Protein AF-A0A961ZI84-F1 (afdb_monomer_lite)

Foldseek 3Di:
DDDDPPVVVVVVVVVVVPDDDPDDDPDDDPDPPCVVVVVVVVVPDDDDDPPPPPPDDFLVRPWDPVLVVLLVVLLVVVVVVPDDNVVSLVSSQVVCVVVVGDRHDPVSSVVVSVVCVVVVVVVVVVVVVVVVLVVVVVVDPDLVSLVVVLVVLVVVLVVVCVVCVVVVHHQDPVSVVVSVVVNVVSVVVNVVSVVVVVVVLVVVLVVVLVVLVVVCVVVVPDPVVSQVCSCVPVVDNPDD

Structure (mmCIF, N/CA/C/O backbone):
data_AF-A0A961ZI84-F1
#
_entry.id   AF-A0A961ZI84-F1
#
loop_
_atom_site.group_PDB
_atom_site.id
_atom_site.type_symbol
_atom_site.label_atom_id
_atom_site.label_alt_id
_atom_site.label_comp_id
_atom_site.label_asym_id
_atom_site.label_entity_id
_atom_site.label_seq_id
_atom_site.pdbx_PDB_ins_code
_atom_site.Cartn_x
_atom_site.Cartn_y
_atom_site.Cartn_z
_atom_site.occupancy
_atom_site.B_iso_or_equiv
_atom_site.auth_seq_id
_atom_site.auth_comp_id
_atom_site.auth_asym_id
_atom_site.auth_atom_id
_atom_site.pdbx_PDB_model_num
ATOM 1 N N . MET A 1 1 ? 47.193 63.541 -41.989 1.00 44.44 1 MET A N 1
ATOM 2 C CA . MET A 1 1 ? 47.201 63.342 -40.521 1.00 44.44 1 MET A CA 1
ATOM 3 C C . MET A 1 1 ? 46.968 61.871 -40.217 1.00 44.44 1 MET A C 1
ATOM 5 O O . MET A 1 1 ? 45.849 61.435 -39.993 1.00 44.44 1 MET A O 1
ATOM 9 N N . ALA A 1 2 ? 48.044 61.096 -40.306 1.00 46.62 2 ALA A N 1
ATOM 10 C CA . ALA A 1 2 ? 48.075 59.681 -39.976 1.00 46.62 2 ALA A CA 1
ATOM 11 C C . ALA A 1 2 ? 48.688 59.491 -38.575 1.00 46.62 2 ALA A C 1
ATOM 13 O O . ALA A 1 2 ? 49.391 60.365 -38.069 1.00 46.62 2 ALA A O 1
ATOM 14 N N . SER A 1 3 ? 48.489 58.302 -38.006 1.00 50.72 3 SER A N 1
ATOM 15 C CA . SER A 1 3 ? 49.482 57.679 -37.115 1.00 50.72 3 SER A CA 1
ATOM 16 C C . SER A 1 3 ? 49.540 58.107 -35.641 1.00 50.72 3 SER A C 1
ATOM 18 O O . SER A 1 3 ? 50.632 58.342 -35.131 1.00 50.72 3 SER A O 1
ATOM 20 N N . ARG A 1 4 ? 48.422 58.106 -34.890 1.00 50.78 4 ARG A N 1
ATOM 21 C CA . ARG A 1 4 ? 48.501 58.215 -33.407 1.00 50.78 4 ARG A CA 1
ATOM 22 C C . ARG A 1 4 ? 47.680 57.239 -32.547 1.00 50.78 4 ARG A C 1
ATOM 24 O O . ARG A 1 4 ? 47.810 57.295 -31.334 1.00 50.78 4 ARG A O 1
ATOM 31 N N . SER A 1 5 ? 46.944 56.274 -33.112 1.00 55.09 5 SER A N 1
ATOM 32 C CA . SER A 1 5 ? 46.122 55.339 -32.298 1.00 55.09 5 SER A CA 1
ATOM 33 C C . SER A 1 5 ? 46.613 53.874 -32.245 1.00 55.09 5 SER A C 1
ATOM 35 O O . SER A 1 5 ? 46.070 53.044 -31.523 1.00 55.09 5 SER A O 1
ATOM 37 N N . ARG A 1 6 ? 47.699 53.522 -32.955 1.00 51.78 6 ARG A N 1
ATOM 38 C CA . ARG A 1 6 ? 48.354 52.195 -32.823 1.00 51.78 6 ARG A CA 1
ATOM 39 C C . ARG A 1 6 ? 49.520 52.166 -31.823 1.00 51.78 6 ARG A C 1
ATOM 41 O O . ARG A 1 6 ? 49.938 51.082 -31.430 1.00 51.78 6 ARG A O 1
ATOM 48 N N . ALA A 1 7 ? 50.012 53.324 -31.377 1.00 54.75 7 ALA A N 1
ATOM 49 C CA . ALA A 1 7 ? 51.210 53.431 -30.534 1.00 54.75 7 ALA A CA 1
ATOM 50 C C . ALA A 1 7 ? 50.952 53.243 -29.024 1.00 54.75 7 ALA A C 1
ATOM 52 O O . ALA A 1 7 ? 51.882 52.955 -28.274 1.00 54.75 7 ALA A O 1
ATOM 53 N N . THR A 1 8 ? 49.705 53.348 -28.557 1.00 53.56 8 THR A N 1
ATOM 54 C CA . THR A 1 8 ? 49.363 53.177 -27.131 1.00 53.56 8 THR A CA 1
ATOM 55 C C . THR A 1 8 ? 49.005 51.732 -26.771 1.00 53.56 8 THR A C 1
ATOM 57 O O . THR A 1 8 ? 49.184 51.317 -25.629 1.00 53.56 8 THR A O 1
ATOM 60 N N . ARG A 1 9 ? 48.600 50.910 -27.752 1.00 50.41 9 ARG A N 1
ATOM 61 C CA . ARG A 1 9 ? 48.229 49.498 -27.537 1.00 50.41 9 ARG A CA 1
ATOM 62 C C . ARG A 1 9 ? 49.417 48.525 -27.601 1.00 50.41 9 ARG A C 1
ATOM 64 O O . ARG A 1 9 ? 49.323 47.422 -27.069 1.00 50.41 9 ARG A O 1
ATOM 71 N N . SER A 1 10 ? 50.542 48.919 -28.211 1.00 52.34 10 SER A N 1
ATOM 72 C CA . SER A 1 10 ? 51.768 48.102 -28.249 1.00 52.34 10 SER A CA 1
ATOM 73 C C . SER A 1 10 ? 52.620 48.234 -26.979 1.00 52.34 10 SER A C 1
ATOM 75 O O . SER A 1 10 ? 53.247 47.253 -26.580 1.00 52.34 10 SER A O 1
ATOM 77 N N . LYS A 1 11 ? 52.576 49.380 -26.279 1.00 50.00 11 LYS A N 1
ATOM 78 C CA . LYS A 1 11 ? 53.305 49.576 -25.011 1.00 50.00 11 LYS A CA 1
ATOM 79 C C . LYS A 1 11 ? 52.714 48.778 -23.840 1.00 50.00 11 LYS A C 1
ATOM 81 O O . LYS A 1 11 ? 53.466 48.124 -23.128 1.00 50.00 11 LYS A O 1
ATOM 86 N N . GLN A 1 12 ? 51.387 48.670 -23.719 1.00 49.59 12 GLN A N 1
ATOM 87 C CA . GLN A 1 12 ? 50.762 47.823 -22.681 1.00 49.59 12 GLN A CA 1
ATOM 88 C C . GLN A 1 12 ? 50.953 46.308 -22.902 1.00 49.59 12 GLN A C 1
ATOM 90 O O . GLN A 1 12 ? 50.824 45.524 -21.960 1.00 49.59 12 GLN A O 1
ATOM 95 N N . LYS A 1 13 ? 51.283 45.872 -24.129 1.00 46.94 13 LYS A N 1
ATOM 96 C CA . LYS A 1 13 ? 51.554 44.457 -24.447 1.00 46.94 13 LYS A CA 1
ATOM 97 C C . LYS A 1 13 ? 53.015 44.057 -24.182 1.00 46.94 13 LYS A C 1
ATOM 99 O O . LYS A 1 13 ? 53.281 42.874 -23.974 1.00 46.94 13 LYS A O 1
ATOM 104 N N . ALA A 1 14 ? 53.940 45.020 -24.150 1.00 47.31 14 ALA A N 1
ATOM 105 C CA . ALA A 1 14 ? 55.354 44.785 -23.852 1.00 47.31 14 ALA A CA 1
ATOM 106 C C . ALA A 1 14 ? 55.641 44.716 -22.339 1.00 47.31 14 ALA A C 1
ATOM 108 O O . ALA A 1 14 ? 56.483 43.936 -21.907 1.00 47.31 14 ALA A O 1
ATOM 109 N N . GLU A 1 15 ? 54.879 45.436 -21.514 1.00 43.06 15 GLU A N 1
ATOM 110 C CA . GLU A 1 15 ? 55.157 45.561 -20.072 1.00 43.06 15 GLU A CA 1
ATOM 111 C C . GLU A 1 15 ? 54.609 44.401 -19.215 1.00 43.06 15 GLU A C 1
ATOM 113 O O . GLU A 1 15 ? 54.989 44.214 -18.062 1.00 43.06 15 GLU A O 1
ATOM 118 N N . ARG A 1 16 ? 53.767 43.532 -19.793 1.00 46.25 16 ARG A N 1
ATOM 119 C CA . ARG A 1 16 ? 53.284 42.304 -19.131 1.00 46.25 16 ARG A CA 1
ATOM 120 C C . ARG A 1 16 ? 54.164 41.072 -19.363 1.00 46.25 16 ARG A C 1
ATOM 122 O O . ARG A 1 16 ? 53.877 40.017 -18.806 1.00 46.25 16 ARG A O 1
ATOM 129 N N . ARG A 1 17 ? 55.236 41.184 -20.157 1.00 46.38 17 ARG A N 1
ATOM 130 C CA . ARG A 1 17 ? 56.151 40.066 -20.465 1.00 46.38 17 ARG A CA 1
ATOM 131 C C . ARG A 1 17 ? 57.360 39.950 -19.523 1.00 46.38 17 ARG A C 1
ATOM 133 O O . ARG A 1 17 ? 58.168 39.051 -19.709 1.00 46.38 17 ARG A O 1
ATOM 140 N N . GLY A 1 18 ? 57.461 40.803 -18.499 1.00 43.47 18 GLY A N 1
ATOM 141 C CA . GLY A 1 18 ? 58.632 40.900 -17.614 1.00 43.47 18 GLY A CA 1
ATOM 142 C C . GLY A 1 18 ? 58.432 40.503 -16.146 1.00 43.47 18 GLY A C 1
ATOM 143 O O . GLY A 1 18 ? 59.255 40.885 -15.322 1.00 43.47 18 GLY A O 1
ATOM 144 N N . LYS A 1 19 ? 57.375 39.767 -15.769 1.00 45.41 19 LYS A N 1
ATOM 145 C CA . LYS A 1 19 ? 57.252 39.218 -14.403 1.00 45.41 19 LYS A CA 1
ATOM 146 C C . LYS A 1 19 ? 57.488 37.711 -14.409 1.00 45.41 19 LYS A C 1
ATOM 148 O O . LYS A 1 19 ? 56.600 36.923 -14.716 1.00 45.41 19 LYS A O 1
ATOM 153 N N . SER A 1 20 ? 58.731 37.359 -14.089 1.00 42.59 20 SER A N 1
ATOM 154 C CA . SER A 1 20 ? 59.213 36.013 -13.787 1.00 42.59 20 SER A CA 1
ATOM 155 C C . SER A 1 20 ? 58.292 35.326 -12.773 1.00 42.59 20 SER A C 1
ATOM 157 O O . SER A 1 20 ? 58.125 35.802 -11.650 1.00 42.59 20 SER A O 1
ATOM 159 N N . ALA A 1 21 ? 57.662 34.225 -13.182 1.00 46.66 21 ALA A N 1
ATOM 160 C CA . ALA A 1 21 ? 56.949 33.333 -12.278 1.00 46.66 21 ALA A CA 1
ATOM 161 C C . ALA A 1 21 ? 57.976 32.562 -11.426 1.00 46.66 21 ALA A C 1
ATOM 163 O O . ALA A 1 21 ? 58.973 32.087 -11.978 1.00 46.66 21 ALA A O 1
ATOM 164 N N . PRO A 1 22 ? 57.768 32.388 -10.108 1.00 43.22 22 PRO A N 1
ATOM 165 C CA . PRO A 1 22 ? 58.666 31.564 -9.310 1.00 43.22 22 PRO A CA 1
ATOM 166 C C . PRO A 1 22 ? 58.635 30.126 -9.843 1.00 43.22 22 PRO A C 1
ATOM 168 O O . PRO A 1 22 ? 57.564 29.532 -9.998 1.00 43.22 22 PRO A O 1
ATOM 171 N N . LYS A 1 23 ? 59.819 29.579 -10.152 1.00 46.50 23 LYS A N 1
ATOM 172 C CA . LYS A 1 23 ? 60.012 28.190 -10.593 1.00 46.50 23 LYS A CA 1
ATOM 173 C C . LYS A 1 23 ? 59.299 27.253 -9.612 1.00 46.50 23 LYS A C 1
ATOM 175 O O . LYS A 1 23 ? 59.723 27.113 -8.466 1.00 46.50 23 LYS A O 1
ATOM 180 N N . ARG A 1 24 ? 58.219 26.603 -10.057 1.00 43.69 24 ARG A N 1
ATOM 181 C CA . ARG A 1 24 ? 57.618 25.487 -9.321 1.00 43.69 24 ARG A CA 1
ATOM 182 C C . ARG A 1 24 ? 58.656 24.365 -9.279 1.00 43.69 24 ARG A C 1
ATOM 184 O O . ARG A 1 24 ? 59.102 23.910 -10.330 1.00 43.69 24 ARG A O 1
ATOM 191 N N . LYS A 1 25 ? 59.066 23.961 -8.073 1.00 44.78 25 LYS A N 1
ATOM 192 C CA . LYS A 1 25 ? 59.843 22.732 -7.857 1.00 44.78 25 LYS A CA 1
ATOM 193 C C . LYS A 1 25 ? 59.114 21.561 -8.542 1.00 44.78 25 LYS A C 1
ATOM 195 O O . LYS A 1 25 ? 57.879 21.571 -8.545 1.00 44.78 25 LYS A O 1
ATOM 200 N N . PRO A 1 26 ? 59.823 20.574 -9.115 1.00 39.84 26 PRO A N 1
ATOM 201 C CA . PRO A 1 26 ? 59.167 19.392 -9.655 1.00 39.84 26 PRO A CA 1
ATOM 202 C C . PRO A 1 26 ? 58.442 18.685 -8.507 1.00 39.84 26 PRO A C 1
ATOM 204 O O . PRO A 1 26 ? 59.061 18.278 -7.526 1.00 39.84 26 PRO A O 1
ATOM 207 N N . VAL A 1 27 ? 57.115 18.606 -8.600 1.00 43.75 27 VAL A N 1
ATOM 208 C CA . VAL A 1 27 ? 56.318 17.748 -7.725 1.00 43.75 27 VAL A CA 1
ATOM 209 C C . VAL A 1 27 ? 56.704 16.323 -8.098 1.00 43.75 27 VAL A C 1
ATOM 211 O O . VAL A 1 27 ? 56.598 15.947 -9.265 1.00 43.75 27 VAL A O 1
ATOM 214 N N . ALA A 1 28 ? 57.236 15.580 -7.129 1.00 40.94 28 ALA A N 1
ATOM 215 C CA . ALA A 1 28 ? 57.592 14.181 -7.291 1.00 40.94 28 ALA A CA 1
ATOM 216 C C . ALA A 1 28 ? 56.414 13.403 -7.899 1.00 40.94 28 ALA A C 1
ATOM 218 O O . ALA A 1 28 ? 55.256 13.646 -7.550 1.00 40.94 28 ALA A O 1
ATOM 219 N N . ALA A 1 29 ? 56.718 12.492 -8.824 1.00 43.75 29 ALA A N 1
ATOM 220 C CA . ALA A 1 29 ? 55.746 11.546 -9.354 1.00 43.75 29 ALA A CA 1
ATOM 221 C C . ALA A 1 29 ? 55.026 10.842 -8.187 1.00 43.75 29 ALA A C 1
ATOM 223 O O . ALA A 1 29 ? 55.698 10.480 -7.215 1.00 43.75 29 ALA A O 1
ATOM 224 N N . PRO A 1 30 ? 53.694 10.656 -8.233 1.00 41.34 30 PRO A N 1
ATOM 225 C CA . PRO A 1 30 ? 53.022 9.894 -7.194 1.00 41.34 30 PRO A CA 1
ATOM 226 C C . PRO A 1 30 ? 53.583 8.471 -7.209 1.00 41.34 30 PRO A C 1
ATOM 228 O O . PRO A 1 30 ? 53.617 7.814 -8.251 1.00 41.34 30 PRO A O 1
ATOM 231 N N . ALA A 1 31 ? 54.084 8.041 -6.052 1.00 38.09 31 ALA A N 1
ATOM 232 C CA . ALA A 1 31 ? 54.626 6.712 -5.844 1.00 38.09 31 ALA A CA 1
ATOM 233 C C . ALA A 1 31 ? 53.591 5.649 -6.241 1.00 38.09 31 ALA A C 1
ATOM 235 O O . ALA A 1 31 ? 52.402 5.765 -5.937 1.00 38.09 31 ALA A O 1
ATOM 236 N N . ALA A 1 32 ? 54.060 4.607 -6.926 1.00 46.34 32 ALA A N 1
ATOM 237 C CA . ALA A 1 32 ? 53.289 3.424 -7.271 1.00 46.34 32 ALA A CA 1
ATOM 238 C C . ALA A 1 32 ? 52.915 2.647 -5.994 1.00 46.34 32 ALA A C 1
ATOM 240 O O . ALA A 1 32 ? 53.618 1.730 -5.584 1.00 46.34 32 ALA A O 1
ATOM 241 N N . GLY A 1 33 ? 51.828 3.058 -5.341 1.00 45.25 33 GLY A N 1
ATOM 242 C CA . GLY A 1 33 ? 51.260 2.389 -4.164 1.00 45.25 33 GLY A CA 1
ATOM 243 C C . GLY A 1 33 ? 49.757 2.617 -3.960 1.00 45.25 33 GLY A C 1
ATOM 244 O O . GLY A 1 33 ? 49.165 2.014 -3.076 1.00 45.25 33 GLY A O 1
ATOM 245 N N . ASP A 1 34 ? 49.114 3.435 -4.798 1.00 46.91 34 ASP A N 1
ATOM 246 C CA . ASP A 1 34 ? 47.791 4.018 -4.513 1.00 46.91 34 ASP A CA 1
ATOM 247 C C . ASP A 1 34 ? 46.622 3.314 -5.243 1.00 46.91 34 ASP A C 1
ATOM 249 O O . ASP A 1 34 ? 45.455 3.681 -5.106 1.00 46.91 34 ASP A O 1
ATOM 253 N N . ASP A 1 35 ? 46.907 2.282 -6.046 1.00 46.12 35 ASP A N 1
ATOM 254 C CA . ASP A 1 35 ? 45.885 1.560 -6.821 1.00 46.12 35 ASP A CA 1
ATOM 255 C C . ASP A 1 35 ? 45.126 0.514 -5.991 1.00 46.12 35 ASP A C 1
ATOM 257 O O . ASP A 1 35 ? 43.973 0.193 -6.298 1.00 46.12 35 ASP A O 1
ATOM 261 N N . ALA A 1 36 ? 45.745 -0.001 -4.924 1.00 42.34 36 ALA A N 1
ATOM 262 C CA . ALA A 1 36 ? 45.106 -0.928 -3.994 1.00 42.34 36 ALA A CA 1
ATOM 263 C C . ALA A 1 36 ? 44.124 -0.192 -3.066 1.00 42.34 36 ALA A C 1
ATOM 265 O O . ALA A 1 36 ? 42.984 -0.633 -2.932 1.00 42.34 36 ALA A O 1
ATOM 266 N N . GLU A 1 37 ? 44.505 0.976 -2.536 1.00 41.03 37 GLU A N 1
ATOM 267 C CA . GLU A 1 37 ? 43.627 1.819 -1.708 1.00 41.03 37 GLU A CA 1
ATOM 268 C C . GLU A 1 37 ? 42.483 2.445 -2.521 1.00 41.03 37 GLU A C 1
ATOM 270 O O . GLU A 1 37 ? 41.328 2.476 -2.088 1.00 41.03 37 GLU A O 1
ATOM 275 N N . ARG A 1 38 ? 42.733 2.835 -3.779 1.00 42.19 38 ARG A N 1
ATOM 276 C CA . ARG A 1 38 ? 41.655 3.267 -4.687 1.00 42.19 38 ARG A CA 1
ATOM 277 C C . ARG A 1 38 ? 40.703 2.134 -5.066 1.00 42.19 38 ARG A C 1
ATOM 279 O O . ARG A 1 38 ? 39.527 2.404 -5.323 1.00 42.19 38 ARG A O 1
ATOM 286 N N . LYS A 1 39 ? 41.166 0.879 -5.113 1.00 45.84 39 LYS A N 1
ATOM 287 C CA . LYS A 1 39 ? 40.306 -0.294 -5.352 1.00 45.84 39 LYS A CA 1
ATOM 288 C C . LYS A 1 39 ? 39.479 -0.668 -4.124 1.00 45.84 39 LYS A C 1
ATOM 290 O O . LYS A 1 39 ? 38.307 -0.997 -4.301 1.00 45.84 39 LYS A O 1
ATOM 295 N N . THR A 1 40 ? 40.028 -0.568 -2.915 1.00 42.44 40 THR A N 1
ATOM 296 C CA . THR A 1 40 ? 39.295 -0.873 -1.673 1.00 42.44 40 THR A CA 1
ATOM 297 C C . THR A 1 40 ? 38.226 0.178 -1.370 1.00 42.44 40 THR A C 1
ATOM 299 O O . THR A 1 40 ? 37.091 -0.187 -1.066 1.00 42.44 40 THR A O 1
ATOM 302 N N . ILE A 1 41 ? 38.499 1.468 -1.608 1.00 41.84 41 ILE A N 1
ATOM 303 C CA . ILE A 1 41 ? 37.484 2.534 -1.474 1.00 41.84 41 ILE A CA 1
ATOM 304 C C . ILE A 1 41 ? 36.364 2.380 -2.524 1.00 41.84 41 ILE A C 1
ATOM 306 O O . ILE A 1 41 ? 35.201 2.685 -2.263 1.00 41.84 41 ILE A O 1
ATOM 310 N N . LYS A 1 42 ? 36.677 1.852 -3.714 1.00 40.97 42 LYS A N 1
ATOM 311 C CA . LYS A 1 42 ? 35.689 1.605 -4.780 1.00 40.97 42 LYS A CA 1
ATOM 312 C C . LYS A 1 42 ? 34.827 0.357 -4.533 1.00 40.97 42 LYS A C 1
ATOM 314 O O . LYS A 1 42 ? 33.754 0.265 -5.126 1.00 40.97 42 LYS A O 1
ATOM 319 N N . ALA A 1 43 ? 35.278 -0.565 -3.679 1.00 38.06 43 ALA A N 1
ATOM 320 C CA . ALA A 1 43 ? 34.561 -1.784 -3.294 1.00 38.06 43 ALA A CA 1
ATOM 321 C C . ALA A 1 43 ? 33.659 -1.600 -2.055 1.00 38.06 43 ALA A C 1
ATOM 323 O O . ALA A 1 43 ? 32.693 -2.339 -1.904 1.00 38.06 43 ALA A O 1
ATOM 324 N N . ALA A 1 44 ? 33.917 -0.588 -1.215 1.00 38.19 44 ALA A N 1
ATOM 325 C CA . ALA A 1 44 ? 33.124 -0.286 -0.015 1.00 38.19 44 ALA A CA 1
ATOM 326 C C . ALA A 1 44 ? 31.880 0.598 -0.271 1.00 38.19 44 ALA A C 1
ATOM 328 O O . ALA A 1 44 ? 31.092 0.849 0.637 1.00 38.19 44 ALA A O 1
ATOM 329 N N . ALA A 1 45 ? 31.674 1.074 -1.503 1.00 38.59 45 ALA A N 1
ATOM 330 C CA . ALA A 1 45 ? 30.507 1.871 -1.875 1.00 38.59 45 ALA A CA 1
ATOM 331 C C . ALA A 1 45 ? 29.358 0.966 -2.348 1.00 38.59 45 ALA A C 1
ATOM 333 O O . ALA A 1 45 ? 29.116 0.812 -3.551 1.00 38.59 45 ALA A O 1
ATOM 334 N N . GLY A 1 46 ? 28.663 0.371 -1.376 1.00 40.34 46 GLY A N 1
ATOM 335 C CA . GLY A 1 46 ? 27.330 -0.194 -1.566 1.00 40.34 46 GLY A CA 1
ATOM 336 C C . GLY A 1 46 ? 26.413 0.819 -2.258 1.00 40.34 46 GLY A C 1
ATOM 337 O O . GLY A 1 46 ? 26.421 2.002 -1.933 1.00 40.34 46 GLY A O 1
ATOM 338 N N . GLU A 1 47 ? 25.714 0.335 -3.283 1.00 35.22 47 GLU A N 1
ATOM 339 C CA . GLU A 1 47 ? 24.717 1.019 -4.112 1.00 35.22 47 GLU A CA 1
ATOM 340 C C . GLU A 1 47 ? 25.001 2.483 -4.485 1.00 35.22 47 GLU A C 1
ATOM 342 O O . GLU A 1 47 ? 24.681 3.436 -3.778 1.00 35.22 47 GLU A O 1
ATOM 347 N N . ARG A 1 48 ? 25.469 2.691 -5.726 1.00 35.41 48 ARG A N 1
ATOM 348 C CA . ARG A 1 48 ? 25.350 4.005 -6.370 1.00 35.41 48 ARG A CA 1
ATOM 349 C C . ARG A 1 48 ? 23.874 4.422 -6.322 1.00 35.41 48 ARG A C 1
ATOM 351 O O . ARG A 1 48 ? 23.065 3.739 -6.960 1.00 35.41 48 ARG A O 1
ATOM 358 N N . PRO A 1 49 ? 23.509 5.535 -5.658 1.00 40.28 49 PRO A N 1
ATOM 359 C CA . PRO A 1 49 ? 22.124 5.972 -5.612 1.00 40.28 49 PRO A CA 1
ATOM 360 C C . PRO A 1 49 ? 21.638 6.140 -7.048 1.00 40.28 49 PRO A C 1
ATOM 362 O O . PRO A 1 49 ? 22.300 6.797 -7.865 1.00 40.28 49 PRO A O 1
ATOM 365 N N . ARG A 1 50 ? 20.510 5.496 -7.386 1.00 48.97 50 ARG A N 1
ATOM 366 C CA . ARG A 1 50 ? 19.871 5.658 -8.698 1.00 48.97 50 ARG A CA 1
ATOM 367 C C . ARG A 1 50 ? 19.760 7.157 -8.936 1.00 48.97 50 ARG A C 1
ATOM 369 O O . ARG A 1 50 ? 19.071 7.836 -8.181 1.00 48.97 50 ARG A O 1
ATOM 376 N N . ARG A 1 51 ? 20.488 7.684 -9.930 1.00 47.66 51 ARG A N 1
ATOM 377 C CA . ARG A 1 51 ? 20.509 9.121 -10.234 1.00 47.66 51 ARG A CA 1
ATOM 378 C C . ARG A 1 51 ? 19.063 9.590 -10.368 1.00 47.66 51 ARG A C 1
ATOM 380 O O . ARG A 1 51 ? 18.419 9.288 -11.374 1.00 47.66 51 ARG A O 1
ATOM 387 N N . LYS A 1 52 ? 18.554 10.295 -9.354 1.00 51.94 52 LYS A N 1
ATOM 388 C CA . LYS A 1 52 ? 17.229 10.909 -9.387 1.00 51.94 52 LYS A CA 1
ATOM 389 C C . LYS A 1 52 ? 17.284 11.919 -10.527 1.00 51.94 52 LYS A C 1
ATOM 391 O O . LYS A 1 52 ? 18.033 12.892 -10.472 1.00 51.94 52 LYS A O 1
ATOM 396 N N . GLY A 1 53 ? 16.618 11.595 -11.635 1.00 59.12 53 GLY A N 1
ATOM 397 C CA . GLY A 1 53 ? 16.575 12.468 -12.803 1.00 59.12 53 GLY A CA 1
ATOM 398 C C . GLY A 1 53 ? 16.020 13.836 -12.410 1.00 59.12 53 GLY A C 1
ATOM 399 O O . GLY A 1 53 ? 15.323 13.956 -11.408 1.00 59.12 53 GLY A O 1
ATOM 400 N N . ARG A 1 54 ? 16.314 14.867 -13.209 1.00 61.44 54 ARG A N 1
ATOM 401 C CA . ARG A 1 54 ? 15.936 16.280 -12.990 1.00 61.44 54 ARG A CA 1
ATOM 402 C C . ARG A 1 54 ? 14.413 16.563 -12.991 1.00 61.44 54 ARG A C 1
ATOM 404 O O . ARG A 1 54 ? 14.013 17.647 -13.387 1.00 61.44 54 ARG A O 1
ATOM 411 N N . GLY A 1 55 ? 13.559 15.592 -12.662 1.00 59.84 55 GLY A N 1
ATOM 412 C CA . GLY A 1 55 ? 12.098 15.734 -12.651 1.00 59.84 55 GLY A CA 1
ATOM 413 C C . GLY A 1 55 ? 11.471 16.027 -14.018 1.00 59.84 55 GLY A C 1
ATOM 414 O O . GLY A 1 55 ? 10.300 16.371 -14.084 1.00 59.84 55 GLY A O 1
ATOM 415 N N . ARG A 1 56 ? 12.230 15.921 -15.119 1.00 71.00 56 ARG A N 1
ATOM 416 C CA . ARG A 1 56 ? 11.702 16.165 -16.466 1.00 71.00 56 ARG A CA 1
ATOM 417 C C . ARG A 1 56 ? 10.846 14.976 -16.892 1.00 71.00 56 ARG A C 1
ATOM 419 O O . ARG A 1 56 ? 11.343 13.848 -16.870 1.00 71.00 56 ARG A O 1
ATOM 426 N N . LEU A 1 57 ? 9.614 15.264 -17.315 1.00 74.69 57 LEU A N 1
ATOM 427 C CA . LEU A 1 57 ? 8.726 14.312 -17.982 1.00 74.69 57 LEU A CA 1
ATOM 428 C C . LEU A 1 57 ? 9.473 13.635 -19.137 1.00 74.69 57 LEU A C 1
ATOM 430 O O . LEU A 1 57 ? 10.244 14.279 -19.863 1.00 74.69 57 LEU A O 1
ATOM 434 N N . SER A 1 58 ? 9.325 12.317 -19.260 1.00 80.50 58 SER A N 1
ATOM 435 C CA . SER A 1 58 ? 9.960 11.574 -20.344 1.00 80.50 58 SER A CA 1
ATOM 436 C C . SER A 1 58 ? 9.231 11.831 -21.661 1.00 80.50 58 SER A C 1
ATOM 438 O O . SER A 1 58 ? 8.093 12.278 -21.673 1.00 80.50 58 SER A O 1
ATOM 440 N N . SER A 1 59 ? 9.865 11.510 -22.790 1.00 82.69 59 SER A N 1
ATOM 441 C CA . SER A 1 59 ? 9.216 11.618 -24.104 1.00 82.69 59 SER A CA 1
ATOM 442 C C . SER A 1 59 ? 7.938 10.783 -24.218 1.00 82.69 59 SER A C 1
ATOM 444 O O . SER A 1 59 ? 7.134 11.069 -25.087 1.00 82.69 59 SER A O 1
ATOM 446 N N . ILE A 1 60 ? 7.776 9.763 -23.367 1.00 84.75 60 ILE A N 1
ATOM 447 C CA . ILE A 1 60 ? 6.571 8.928 -23.290 1.00 84.75 60 ILE A CA 1
ATOM 448 C C . ILE A 1 60 ? 5.472 9.644 -22.497 1.00 84.75 60 ILE A C 1
ATOM 450 O O . ILE A 1 60 ? 4.311 9.527 -22.847 1.00 84.75 60 ILE A O 1
ATOM 454 N N . ASP A 1 61 ? 5.830 10.426 -21.474 1.00 82.88 61 ASP A N 1
ATOM 455 C CA . ASP A 1 61 ? 4.861 11.116 -20.609 1.00 82.88 61 ASP A C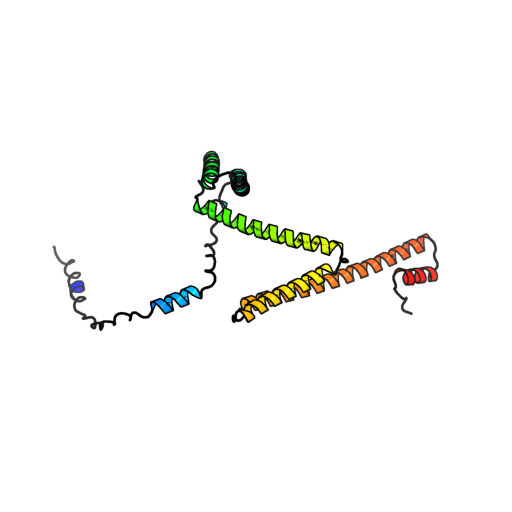A 1
ATOM 456 C C . ASP A 1 61 ? 4.334 12.432 -21.231 1.00 82.88 61 ASP A C 1
ATOM 458 O O . ASP A 1 61 ? 3.524 13.115 -20.619 1.00 82.88 61 ASP A O 1
ATOM 462 N N . ILE A 1 62 ? 4.834 12.824 -22.412 1.00 87.19 62 ILE A N 1
ATOM 463 C CA . ILE A 1 62 ? 4.446 14.050 -23.147 1.00 87.19 62 ILE A CA 1
ATOM 464 C C . ILE A 1 62 ? 3.689 13.691 -24.445 1.00 87.19 62 ILE A C 1
ATOM 466 O O . ILE A 1 62 ? 3.425 14.550 -25.282 1.00 87.19 62 ILE A O 1
ATOM 470 N N . LEU A 1 63 ? 3.385 12.409 -24.663 1.00 86.88 63 LEU A N 1
ATOM 471 C CA . LEU A 1 63 ? 2.615 11.982 -25.829 1.00 86.88 63 LEU A CA 1
ATOM 472 C C . LEU A 1 63 ? 1.162 12.490 -25.744 1.00 86.88 63 LEU A C 1
ATOM 474 O O . LEU A 1 63 ? 0.656 12.680 -24.637 1.00 86.88 63 LEU A O 1
ATOM 478 N N . PRO A 1 64 ? 0.499 12.735 -26.892 1.00 86.81 64 PRO A N 1
ATOM 479 C CA . PRO A 1 64 ? -0.921 13.076 -26.908 1.00 86.81 64 PRO A CA 1
ATOM 480 C C . PRO A 1 64 ? -1.760 11.916 -26.357 1.00 86.81 64 PRO A C 1
ATOM 482 O O . PRO A 1 64 ? -1.356 10.759 -26.456 1.00 86.81 64 PRO A O 1
ATOM 485 N N . GLU A 1 65 ? -2.940 12.219 -25.815 1.00 86.12 65 GLU A N 1
ATOM 486 C CA . GLU A 1 65 ? -3.846 11.213 -25.237 1.00 86.12 65 GLU A CA 1
ATOM 487 C C . GLU A 1 65 ? -4.239 10.132 -26.262 1.00 86.12 65 GLU A C 1
ATOM 489 O O . GLU A 1 65 ? -4.281 8.949 -25.932 1.00 86.12 65 GLU A O 1
ATOM 494 N N . ASP A 1 66 ? -4.360 10.503 -27.541 1.00 88.00 66 ASP A N 1
ATOM 495 C CA . ASP A 1 66 ? -4.631 9.580 -28.654 1.00 88.00 66 ASP A CA 1
ATOM 496 C C . ASP A 1 66 ? -3.550 8.496 -28.842 1.00 88.00 66 ASP A C 1
ATOM 498 O O . ASP A 1 66 ? -3.807 7.439 -29.421 1.00 88.00 66 ASP A O 1
ATOM 502 N N . ALA A 1 67 ? -2.329 8.733 -28.349 1.00 89.06 67 ALA A N 1
ATOM 503 C CA . ALA A 1 67 ? -1.227 7.775 -28.403 1.00 89.06 67 ALA A CA 1
ATOM 504 C C . ALA A 1 67 ? -1.199 6.807 -27.206 1.00 89.06 67 ALA A C 1
ATOM 506 O O . ALA A 1 67 ? -0.481 5.802 -27.250 1.00 89.06 67 ALA A O 1
ATOM 507 N N . GLU A 1 68 ? -1.976 7.065 -26.153 1.00 88.12 68 GLU A N 1
ATOM 508 C CA . GLU A 1 68 ? -2.019 6.240 -24.942 1.00 88.12 68 GLU A CA 1
ATOM 509 C C . GLU A 1 68 ? -2.365 4.763 -25.244 1.00 88.12 68 GLU A C 1
ATOM 511 O O . GLU A 1 68 ? -1.641 3.877 -24.775 1.00 88.12 68 GLU A O 1
ATOM 516 N N . PRO A 1 69 ? -3.352 4.433 -26.108 1.00 92.81 69 PRO A N 1
ATOM 517 C CA . PRO A 1 69 ? -3.646 3.039 -26.450 1.00 92.81 69 PRO A CA 1
ATOM 518 C C . PRO A 1 69 ? -2.476 2.318 -27.138 1.00 92.81 69 PRO A C 1
ATOM 520 O O . PRO A 1 69 ? -2.245 1.131 -26.892 1.00 92.81 69 PRO A O 1
ATOM 523 N N . ALA A 1 70 ? -1.715 3.020 -27.986 1.00 91.62 70 ALA A N 1
ATOM 524 C CA . ALA A 1 70 ? -0.531 2.474 -28.654 1.00 91.62 70 ALA A CA 1
ATOM 525 C C . ALA A 1 70 ? 0.574 2.148 -27.641 1.00 91.62 70 ALA A C 1
ATOM 527 O O . ALA A 1 70 ? 1.174 1.067 -27.657 1.00 91.62 70 ALA A O 1
ATOM 528 N N . VAL A 1 71 ? 0.798 3.066 -26.699 1.00 90.88 71 VAL A N 1
ATOM 529 C CA . VAL A 1 71 ? 1.757 2.901 -25.604 1.00 90.88 71 VAL A CA 1
ATOM 530 C C . VAL A 1 71 ? 1.370 1.715 -24.712 1.00 90.88 71 VAL A C 1
ATOM 532 O O . VAL A 1 71 ? 2.225 0.880 -24.396 1.00 90.88 71 VAL A O 1
ATOM 535 N N . GLN A 1 72 ? 0.090 1.582 -24.359 1.00 91.69 72 GLN A N 1
ATOM 536 C CA . GLN A 1 72 ? -0.417 0.465 -23.557 1.00 91.69 72 GLN A CA 1
ATOM 537 C C . GLN A 1 72 ? -0.239 -0.884 -24.261 1.00 91.69 72 GLN A C 1
ATOM 539 O O . GLN A 1 72 ? 0.287 -1.819 -23.649 1.00 91.69 72 GLN A O 1
ATOM 544 N N . ARG A 1 73 ? -0.579 -0.985 -25.556 1.00 93.19 73 ARG A N 1
ATOM 545 C CA . ARG A 1 73 ? -0.332 -2.199 -26.358 1.00 93.19 73 ARG A CA 1
ATOM 546 C C . ARG A 1 73 ? 1.147 -2.578 -26.378 1.00 93.19 73 ARG A C 1
ATOM 548 O O . ARG A 1 73 ? 1.485 -3.747 -26.187 1.00 93.19 73 ARG A O 1
ATOM 555 N N . ALA A 1 74 ? 2.036 -1.602 -26.556 1.00 92.94 74 ALA A N 1
ATOM 556 C CA . ALA A 1 74 ? 3.475 -1.847 -26.571 1.00 92.94 74 ALA A CA 1
ATOM 557 C C . ALA A 1 74 ? 3.989 -2.395 -25.227 1.00 92.94 74 ALA A C 1
ATOM 559 O O . ALA A 1 74 ? 4.788 -3.334 -25.204 1.00 92.94 74 ALA A O 1
ATOM 560 N N . PHE A 1 75 ? 3.524 -1.853 -24.097 1.00 92.00 75 PHE A N 1
ATOM 561 C CA . PHE A 1 75 ? 3.910 -2.362 -22.776 1.00 92.00 75 PHE A CA 1
ATOM 562 C C . PHE A 1 75 ? 3.266 -3.713 -22.439 1.00 92.00 75 PHE A C 1
ATOM 564 O O . PHE A 1 75 ? 3.926 -4.544 -21.811 1.00 92.00 75 PHE A O 1
ATOM 571 N N . ALA A 1 76 ? 2.044 -3.981 -22.903 1.00 90.50 76 ALA A N 1
ATOM 572 C CA . ALA A 1 76 ? 1.427 -5.303 -22.797 1.00 90.50 76 ALA A CA 1
ATOM 573 C C . ALA A 1 76 ? 2.235 -6.360 -23.571 1.00 90.50 76 ALA A C 1
ATOM 575 O O . ALA A 1 76 ? 2.587 -7.400 -23.016 1.00 90.50 76 ALA A O 1
ATOM 576 N N . ALA A 1 77 ? 2.664 -6.050 -24.798 1.00 91.19 77 ALA A N 1
ATOM 577 C CA . ALA A 1 77 ? 3.489 -6.950 -25.607 1.00 91.19 77 ALA A CA 1
ATOM 578 C C . ALA A 1 77 ? 4.846 -7.292 -24.953 1.00 91.19 77 ALA A C 1
ATOM 580 O O . ALA A 1 77 ? 5.384 -8.382 -25.163 1.00 91.19 77 ALA A O 1
ATOM 581 N N . LEU A 1 78 ? 5.403 -6.393 -24.127 1.00 90.44 78 LEU A N 1
ATOM 582 C CA . LEU A 1 78 ? 6.608 -6.688 -23.339 1.00 90.44 78 LEU A CA 1
ATOM 583 C C . LEU A 1 78 ? 6.355 -7.728 -22.242 1.00 90.44 78 LEU A C 1
ATOM 585 O O . LEU A 1 78 ? 7.263 -8.499 -21.920 1.00 90.44 78 LEU A O 1
ATOM 589 N N . LYS A 1 79 ? 5.144 -7.763 -21.677 1.00 86.06 79 LYS A N 1
ATOM 590 C CA . LYS A 1 79 ? 4.743 -8.765 -20.683 1.00 86.06 79 LYS A CA 1
ATOM 591 C C . LYS A 1 79 ? 4.586 -10.145 -21.320 1.00 86.06 79 LYS A C 1
ATOM 593 O O . LYS A 1 79 ? 5.025 -11.125 -20.725 1.00 86.06 79 LYS A O 1
ATOM 598 N N . ASP A 1 80 ? 4.051 -10.203 -22.537 1.00 88.06 80 ASP A N 1
ATOM 599 C CA . ASP A 1 80 ? 3.819 -11.457 -23.265 1.00 88.06 80 ASP A CA 1
ATOM 600 C C . ASP A 1 80 ? 5.113 -12.162 -23.695 1.00 88.06 80 ASP A C 1
ATOM 602 O O . ASP A 1 80 ? 5.101 -13.361 -23.960 1.00 88.06 80 ASP A O 1
ATOM 606 N N . ARG A 1 81 ? 6.235 -11.429 -23.782 1.00 85.25 81 ARG A N 1
ATOM 607 C CA . ARG A 1 81 ? 7.570 -11.943 -24.162 1.00 85.25 81 ARG A CA 1
ATOM 608 C C . ARG A 1 81 ? 7.624 -12.661 -25.523 1.00 85.25 81 ARG A C 1
ATOM 610 O O . ARG A 1 81 ? 8.586 -13.370 -25.802 1.00 85.25 81 ARG A O 1
ATOM 617 N N . LYS A 1 82 ? 6.634 -12.446 -26.394 1.00 90.69 82 LYS A N 1
ATOM 618 C CA . LYS A 1 82 ? 6.547 -13.067 -27.732 1.00 90.69 82 LYS A CA 1
ATOM 619 C C . LYS A 1 82 ? 7.405 -12.372 -28.788 1.00 90.69 82 LYS A C 1
ATOM 621 O O . LYS A 1 82 ? 7.779 -12.991 -29.779 1.00 90.69 82 LYS A O 1
ATOM 626 N N . HIS A 1 83 ? 7.720 -11.092 -28.585 1.00 90.62 83 HIS A N 1
ATOM 627 C CA . HIS A 1 83 ? 8.444 -10.278 -29.558 1.00 90.62 83 HIS A CA 1
ATOM 628 C C . HIS A 1 83 ? 9.661 -9.584 -28.939 1.00 90.62 83 HIS A C 1
ATOM 630 O O . HIS A 1 83 ? 9.609 -9.154 -27.782 1.00 90.62 83 HIS A O 1
ATOM 636 N N . PRO A 1 84 ? 10.751 -9.399 -29.706 1.00 92.31 84 PRO A N 1
ATOM 637 C CA . PRO A 1 84 ? 11.879 -8.593 -29.268 1.00 92.31 84 PRO A CA 1
ATOM 638 C C . PRO A 1 84 ? 11.462 -7.149 -28.974 1.00 92.31 84 PRO A C 1
ATOM 640 O O . PRO A 1 84 ? 10.726 -6.526 -29.740 1.00 92.31 84 PRO A O 1
ATOM 643 N N . GLN A 1 85 ? 12.040 -6.559 -27.925 1.00 90.88 85 GLN A N 1
ATOM 644 C CA . GLN A 1 85 ? 11.790 -5.166 -27.530 1.00 90.88 85 GLN A CA 1
ATOM 645 C C . GLN A 1 85 ? 11.997 -4.166 -28.685 1.00 90.88 85 GLN A C 1
ATOM 647 O O . GLN A 1 85 ? 11.291 -3.165 -28.779 1.00 90.88 85 GLN A O 1
ATOM 652 N N . ALA A 1 86 ? 12.954 -4.435 -29.580 1.00 92.69 86 ALA A N 1
ATOM 653 C CA . ALA A 1 86 ? 13.220 -3.597 -30.749 1.00 92.69 86 ALA A CA 1
ATOM 654 C C . ALA A 1 86 ? 12.081 -3.631 -31.782 1.00 92.69 86 ALA A C 1
ATOM 656 O O . ALA A 1 86 ? 11.797 -2.607 -32.399 1.00 92.69 86 ALA A O 1
ATOM 657 N N . GLN A 1 87 ? 11.426 -4.784 -31.956 1.00 94.50 87 GLN A N 1
ATOM 658 C CA . GLN A 1 87 ? 10.266 -4.921 -32.834 1.00 94.50 87 GLN A CA 1
ATOM 659 C C . GLN A 1 87 ? 9.059 -4.196 -32.236 1.00 94.50 87 GLN A C 1
ATOM 661 O O . GLN A 1 87 ? 8.418 -3.420 -32.934 1.00 94.50 87 GLN A O 1
ATOM 666 N N . ILE A 1 88 ? 8.816 -4.373 -30.935 1.00 94.81 88 ILE A N 1
ATOM 667 C CA . ILE A 1 88 ? 7.733 -3.692 -30.210 1.00 94.81 88 ILE A CA 1
ATOM 668 C C . ILE A 1 88 ? 7.886 -2.168 -30.314 1.00 94.81 88 ILE A C 1
ATOM 670 O O . ILE A 1 88 ? 6.935 -1.470 -30.651 1.00 94.81 88 ILE A O 1
ATOM 674 N N . LEU A 1 89 ? 9.099 -1.647 -30.102 1.00 95.31 89 LEU A N 1
ATOM 675 C CA . LEU A 1 89 ? 9.371 -0.215 -30.240 1.00 95.31 89 LEU A CA 1
ATOM 676 C C . LEU A 1 89 ? 9.177 0.288 -31.678 1.00 95.31 89 LEU A C 1
ATOM 678 O O . LEU A 1 89 ? 8.738 1.417 -31.876 1.00 95.31 89 LEU A O 1
ATOM 682 N N . ARG A 1 90 ? 9.517 -0.530 -32.681 1.00 95.31 90 ARG A N 1
ATOM 683 C CA . ARG A 1 90 ? 9.303 -0.173 -34.088 1.00 95.31 90 ARG A CA 1
ATOM 684 C C . ARG A 1 90 ? 7.813 -0.028 -34.387 1.00 95.31 90 ARG A C 1
ATOM 686 O O . ARG A 1 90 ? 7.433 0.975 -34.971 1.00 95.31 90 ARG A O 1
ATOM 693 N N . VAL A 1 91 ? 6.997 -0.991 -33.952 1.00 94.94 91 VAL A N 1
ATOM 694 C CA . VAL A 1 91 ? 5.533 -0.945 -34.104 1.00 94.94 91 VAL A CA 1
ATOM 695 C C . VAL A 1 91 ? 4.952 0.278 -33.406 1.00 94.94 91 VAL A C 1
ATOM 697 O O . VAL A 1 91 ? 4.245 1.049 -34.045 1.00 94.94 91 VAL A O 1
ATOM 700 N N . LEU A 1 92 ? 5.349 0.527 -32.155 1.00 94.62 92 LEU A N 1
ATOM 701 C CA . LEU A 1 92 ? 4.934 1.723 -31.424 1.00 94.62 92 LEU A CA 1
ATOM 702 C C . LEU A 1 92 ? 5.255 3.009 -32.199 1.00 94.62 92 LEU A C 1
ATOM 704 O O . LEU A 1 92 ? 4.393 3.862 -32.349 1.00 94.62 92 LEU A O 1
ATOM 708 N N . ASN A 1 93 ? 6.477 3.156 -32.715 1.00 95.81 93 ASN A N 1
ATOM 709 C CA . ASN A 1 93 ? 6.856 4.368 -33.442 1.00 95.81 93 ASN A CA 1
ATOM 710 C C . ASN A 1 93 ? 6.111 4.535 -34.778 1.00 95.81 93 ASN A C 1
ATOM 712 O O . ASN A 1 93 ? 5.856 5.674 -35.149 1.00 95.81 93 ASN A O 1
ATOM 716 N N . MET A 1 94 ? 5.731 3.446 -35.460 1.00 94.88 94 MET A N 1
ATOM 717 C CA . MET A 1 94 ? 4.880 3.520 -36.659 1.00 94.88 94 MET A CA 1
ATOM 718 C C . MET A 1 94 ? 3.466 4.009 -36.315 1.00 94.88 94 MET A C 1
ATOM 720 O O . MET A 1 94 ? 2.913 4.847 -37.020 1.00 94.88 94 MET A O 1
ATOM 724 N N . GLU A 1 95 ? 2.893 3.531 -35.207 1.00 92.56 95 GLU A N 1
ATOM 725 C CA . GLU A 1 95 ? 1.586 4.002 -34.727 1.00 92.56 95 GLU A CA 1
ATOM 726 C C . GLU A 1 95 ? 1.640 5.477 -34.296 1.00 92.56 95 GLU A C 1
ATOM 728 O O . GLU A 1 95 ? 0.737 6.248 -34.608 1.00 92.56 95 GLU A O 1
ATOM 733 N N . LEU A 1 96 ? 2.723 5.897 -33.634 1.00 93.62 96 LEU A N 1
ATOM 734 C CA . LEU A 1 96 ? 2.934 7.298 -33.257 1.00 93.62 96 LEU A CA 1
ATOM 735 C C . LEU A 1 96 ? 3.081 8.215 -34.474 1.00 93.62 96 LEU A C 1
ATOM 737 O O . LEU A 1 96 ? 2.557 9.325 -34.463 1.00 93.62 96 LEU A O 1
ATOM 741 N N . GLU A 1 97 ? 3.767 7.7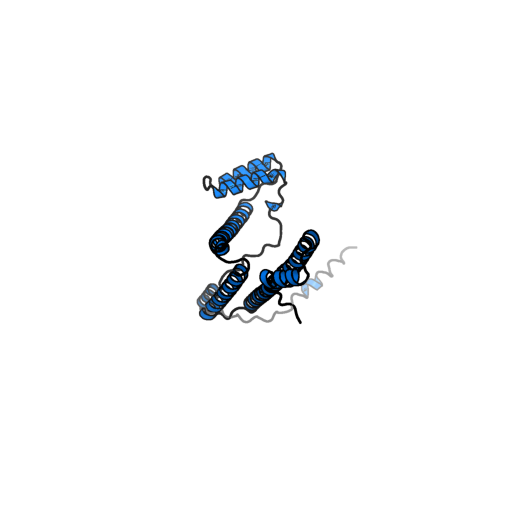57 -35.519 1.00 93.06 97 GLU A N 1
ATOM 742 C CA . GLU A 1 97 ? 3.928 8.508 -36.765 1.00 93.06 97 GLU A CA 1
ATOM 743 C C . GLU A 1 97 ? 2.583 8.731 -37.468 1.00 93.06 97 GLU A C 1
ATOM 745 O O . GLU A 1 97 ? 2.299 9.852 -37.889 1.00 93.06 97 GLU A O 1
ATOM 750 N N . ALA A 1 98 ? 1.713 7.715 -37.501 1.00 91.88 98 ALA A N 1
ATOM 751 C CA . ALA A 1 98 ? 0.356 7.838 -38.041 1.00 91.88 98 ALA A CA 1
ATOM 752 C C . ALA A 1 98 ? -0.507 8.867 -37.281 1.00 91.88 98 ALA A C 1
ATOM 754 O O . ALA A 1 98 ? -1.400 9.476 -37.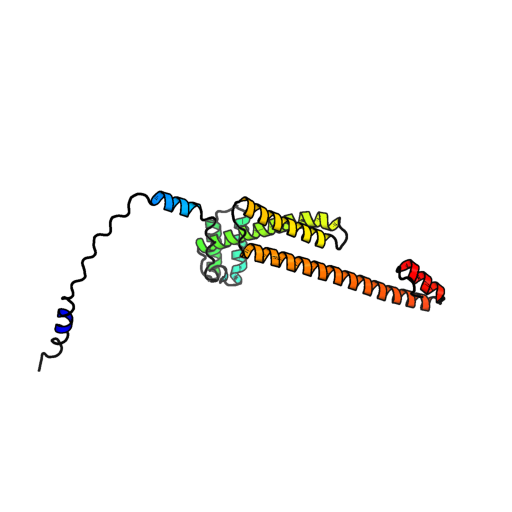865 1.00 91.88 98 ALA A O 1
ATOM 755 N N . LEU A 1 99 ? -0.212 9.091 -35.998 1.00 89.56 99 LEU A N 1
ATOM 756 C CA . LEU A 1 99 ? -0.863 10.086 -35.139 1.00 89.56 99 LEU A CA 1
ATOM 757 C C . LEU A 1 99 ? -0.165 11.461 -35.165 1.00 89.56 99 LEU A C 1
ATOM 759 O O . LEU A 1 99 ? -0.550 12.364 -34.424 1.00 89.56 99 LEU A O 1
ATOM 763 N N . GLY A 1 100 ? 0.894 11.636 -35.965 1.00 89.06 100 GLY A N 1
ATOM 764 C CA . GLY A 1 100 ? 1.690 12.869 -35.996 1.00 89.06 100 GLY A CA 1
ATOM 765 C C . GLY A 1 100 ? 2.508 13.124 -34.720 1.00 89.06 100 GLY A C 1
ATOM 766 O O . GLY A 1 100 ? 2.983 14.240 -34.492 1.00 89.06 100 GLY A O 1
ATOM 767 N N . ALA A 1 101 ? 2.686 12.109 -33.872 1.00 90.62 101 ALA A N 1
ATOM 768 C CA . ALA A 1 101 ? 3.434 12.198 -32.627 1.00 90.62 101 ALA A CA 1
ATOM 769 C C . ALA A 1 101 ? 4.937 11.946 -32.835 1.00 90.62 101 ALA A C 1
ATOM 771 O O . ALA A 1 101 ? 5.385 11.294 -33.778 1.00 90.62 101 ALA A O 1
ATOM 772 N N . LYS A 1 102 ? 5.759 12.468 -31.917 1.00 89.56 102 LYS A N 1
ATOM 773 C CA . LYS A 1 102 ? 7.217 12.290 -31.985 1.00 89.56 102 LYS A CA 1
ATOM 774 C C . LYS A 1 102 ? 7.610 10.844 -31.658 1.00 89.56 102 LYS A C 1
ATOM 776 O O . LYS A 1 102 ? 7.109 10.295 -30.674 1.00 89.56 102 LYS A O 1
ATOM 781 N N . PRO A 1 103 ? 8.580 10.259 -32.384 1.00 92.12 103 PRO A N 1
ATOM 782 C CA . PRO A 1 103 ? 9.035 8.906 -32.113 1.00 92.12 103 PRO A CA 1
ATOM 783 C C . PRO A 1 103 ? 9.748 8.813 -30.761 1.00 92.12 103 PRO A C 1
ATOM 785 O O . PRO A 1 103 ? 10.468 9.719 -30.321 1.00 92.12 103 PRO A O 1
ATOM 788 N N . ILE A 1 104 ? 9.600 7.663 -30.117 1.00 93.56 104 ILE A N 1
ATOM 789 C CA . ILE A 1 104 ? 10.229 7.351 -28.843 1.00 93.56 104 ILE A CA 1
ATOM 790 C C . ILE A 1 104 ? 11.593 6.705 -29.076 1.00 93.56 104 ILE A C 1
ATOM 792 O O . ILE A 1 104 ? 11.762 5.741 -29.825 1.00 93.56 104 ILE A O 1
ATOM 796 N N . SER A 1 105 ? 12.599 7.224 -28.371 1.00 93.56 105 SER A N 1
ATOM 797 C CA . SER A 1 105 ? 13.941 6.641 -28.381 1.00 93.56 105 SER A CA 1
ATOM 798 C C . SER A 1 105 ? 13.995 5.304 -27.630 1.00 93.56 105 SER A C 1
ATOM 800 O O . SER A 1 105 ? 13.342 5.122 -26.598 1.00 93.56 105 SER A O 1
ATOM 802 N N . LYS A 1 106 ? 14.896 4.408 -28.056 1.00 92.00 106 LYS A N 1
ATOM 803 C CA . LYS A 1 106 ? 15.165 3.126 -27.374 1.00 92.00 106 LYS A CA 1
ATOM 804 C C . LYS A 1 106 ? 15.489 3.295 -25.888 1.00 92.00 106 LYS A C 1
ATOM 806 O O . LYS A 1 106 ? 15.035 2.514 -25.059 1.00 92.00 106 LYS A O 1
ATOM 811 N N . SER A 1 107 ? 16.254 4.331 -25.538 1.00 89.62 107 SER A N 1
ATOM 812 C CA . SER A 1 107 ? 16.629 4.607 -24.147 1.00 89.62 107 SER A CA 1
ATOM 813 C C . SER A 1 107 ? 15.426 5.027 -23.295 1.00 89.62 107 SER A C 1
ATOM 815 O O . SER A 1 107 ? 15.292 4.564 -22.164 1.00 89.62 107 SER A O 1
ATOM 817 N N . ALA A 1 108 ? 14.535 5.872 -23.826 1.00 88.44 108 ALA A N 1
ATOM 818 C CA . ALA A 1 108 ? 13.324 6.281 -23.117 1.00 88.44 108 ALA A CA 1
ATOM 819 C C . ALA A 1 108 ? 12.368 5.099 -22.906 1.00 88.44 108 ALA A C 1
ATOM 821 O O . ALA A 1 108 ? 11.927 4.876 -21.778 1.00 88.44 108 ALA A O 1
ATOM 822 N N . PHE A 1 109 ? 12.150 4.298 -23.953 1.00 92.88 109 PHE A N 1
ATOM 823 C CA . PHE A 1 109 ? 11.332 3.088 -23.885 1.00 92.88 109 PHE A CA 1
ATOM 824 C C . PHE A 1 109 ? 11.864 2.088 -22.856 1.00 92.88 109 PHE A C 1
ATOM 826 O O . PHE A 1 109 ? 11.123 1.639 -21.984 1.00 92.88 109 PHE A O 1
ATOM 833 N N . ASN A 1 110 ? 13.171 1.813 -22.877 1.00 91.25 110 ASN A N 1
ATOM 834 C CA . ASN A 1 110 ? 13.777 0.878 -21.935 1.00 91.25 110 ASN A CA 1
ATOM 835 C C . ASN A 1 110 ? 13.678 1.351 -20.477 1.00 91.25 110 ASN A C 1
ATOM 837 O O . ASN A 1 110 ? 13.391 0.555 -19.589 1.00 91.25 110 ASN A O 1
ATOM 841 N N . ARG A 1 111 ? 13.873 2.649 -20.209 1.00 87.38 111 ARG A N 1
ATOM 842 C CA . ARG A 1 111 ? 13.728 3.187 -18.845 1.00 87.38 111 ARG A CA 1
ATOM 843 C C . ARG A 1 111 ? 12.310 3.009 -18.306 1.00 87.38 111 ARG A C 1
ATOM 845 O O . ARG A 1 111 ? 12.159 2.576 -17.167 1.00 87.38 111 ARG A O 1
ATOM 852 N N . LYS A 1 112 ? 11.292 3.326 -19.111 1.00 88.44 112 LYS A N 1
ATOM 853 C CA . LYS A 1 112 ? 9.888 3.171 -18.705 1.00 88.44 112 LYS A CA 1
ATOM 854 C C . LYS A 1 112 ? 9.525 1.693 -18.533 1.00 88.44 112 LYS A C 1
ATOM 856 O O . LYS A 1 112 ? 8.914 1.354 -17.528 1.00 88.44 112 LYS A O 1
ATOM 861 N N . ALA A 1 113 ? 9.989 0.815 -19.426 1.00 89.56 113 ALA A N 1
ATOM 862 C CA . ALA A 1 113 ? 9.797 -0.633 -19.312 1.00 89.56 113 ALA A CA 1
ATOM 863 C C . ALA A 1 113 ? 10.406 -1.206 -18.020 1.00 89.56 113 ALA A C 1
ATOM 865 O O . ALA A 1 113 ? 9.750 -1.960 -17.306 1.00 89.56 113 ALA A O 1
ATOM 866 N N . LEU A 1 114 ? 11.637 -0.810 -17.679 1.00 88.69 114 LEU A N 1
ATOM 867 C CA . LEU A 1 114 ? 12.292 -1.225 -16.434 1.00 88.69 114 LEU A CA 1
ATOM 868 C C . LEU A 1 114 ? 11.562 -0.705 -15.194 1.00 88.69 114 LEU A C 1
ATOM 870 O O . LEU A 1 114 ? 11.427 -1.434 -14.211 1.00 88.69 114 LEU A O 1
ATOM 874 N N . TRP A 1 115 ? 11.093 0.544 -15.234 1.00 86.00 115 TRP A N 1
ATOM 875 C CA . TRP A 1 115 ? 10.302 1.117 -14.149 1.00 86.00 115 TRP A CA 1
ATOM 876 C C . TRP A 1 115 ? 8.982 0.360 -13.963 1.00 86.00 115 TRP A C 1
ATOM 878 O O . TRP A 1 115 ? 8.705 -0.078 -12.850 1.00 86.00 115 TRP A O 1
ATOM 888 N N . LEU A 1 116 ? 8.236 0.107 -15.044 1.00 84.56 116 LEU A N 1
ATOM 889 C CA . LEU A 1 116 ? 6.992 -0.671 -15.015 1.00 84.56 116 LEU A CA 1
ATOM 890 C C . LEU A 1 116 ? 7.216 -2.101 -14.515 1.00 84.56 116 LEU A C 1
ATOM 892 O O . LEU A 1 116 ? 6.446 -2.580 -13.693 1.00 84.56 116 LEU A O 1
ATOM 896 N N . ALA A 1 117 ? 8.286 -2.771 -14.945 1.00 85.69 117 ALA A N 1
ATOM 897 C CA . ALA A 1 117 ? 8.616 -4.112 -14.463 1.00 85.69 117 ALA A CA 1
ATOM 898 C C . ALA A 1 117 ? 8.975 -4.120 -12.967 1.00 85.69 117 ALA A C 1
ATOM 900 O O . ALA A 1 117 ? 8.594 -5.030 -12.234 1.00 85.69 117 ALA A O 1
ATOM 901 N N . SER A 1 118 ? 9.708 -3.107 -12.494 1.00 79.38 118 SER A N 1
ATOM 902 C CA . SER A 1 118 ? 10.023 -2.952 -11.071 1.00 79.38 118 SER A CA 1
ATOM 903 C C . SER A 1 118 ? 8.767 -2.696 -10.245 1.00 79.38 118 SER A C 1
ATOM 905 O O . SER A 1 118 ? 8.587 -3.329 -9.212 1.00 79.38 118 SER A O 1
ATOM 907 N N . TYR A 1 119 ? 7.913 -1.788 -10.709 1.00 76.31 119 TYR A N 1
ATOM 908 C CA . TYR A 1 119 ? 6.684 -1.415 -10.024 1.00 76.31 119 TYR A CA 1
ATOM 909 C C . TYR A 1 119 ? 5.667 -2.564 -10.024 1.00 76.31 119 TYR A C 1
ATOM 911 O O . TYR A 1 119 ? 5.080 -2.869 -8.994 1.00 76.31 119 TYR A O 1
ATOM 919 N N . GLY A 1 120 ? 5.538 -3.280 -11.143 1.00 78.38 120 GLY A N 1
ATOM 920 C CA . GLY A 1 120 ? 4.695 -4.470 -11.246 1.00 78.38 120 GLY A CA 1
ATOM 921 C C . GLY A 1 120 ? 5.112 -5.576 -10.278 1.00 78.38 120 GLY A C 1
ATOM 922 O O . GLY A 1 120 ? 4.254 -6.146 -9.620 1.00 78.38 120 GLY A O 1
ATOM 923 N N . ARG A 1 121 ? 6.420 -5.829 -10.114 1.00 79.81 121 ARG A N 1
ATOM 924 C CA . ARG A 1 121 ? 6.914 -6.785 -9.104 1.00 79.81 121 ARG A CA 1
ATOM 925 C C . ARG A 1 121 ? 6.576 -6.363 -7.677 1.00 79.81 121 ARG A C 1
ATOM 927 O O . ARG A 1 121 ? 6.205 -7.208 -6.879 1.00 79.81 121 ARG A O 1
ATOM 934 N N . GLN A 1 122 ? 6.685 -5.071 -7.370 1.00 67.81 122 GLN A N 1
ATOM 935 C CA . GLN A 1 122 ? 6.305 -4.553 -6.054 1.00 67.81 122 GLN A CA 1
ATOM 936 C C . GLN A 1 122 ? 4.806 -4.720 -5.786 1.00 67.81 122 GLN A C 1
ATOM 938 O O . GLN A 1 122 ? 4.426 -5.075 -4.677 1.00 67.81 122 GLN A O 1
ATOM 943 N N . LEU A 1 123 ? 3.960 -4.491 -6.794 1.00 68.62 123 LEU A N 1
ATOM 944 C CA . LEU A 1 123 ? 2.517 -4.700 -6.673 1.00 68.62 123 LEU A CA 1
ATOM 945 C C . LEU A 1 123 ? 2.152 -6.176 -6.516 1.00 68.62 123 LEU A C 1
ATOM 947 O O . LEU A 1 123 ? 1.270 -6.485 -5.725 1.00 68.62 123 LEU A O 1
ATOM 951 N N . GLU A 1 124 ? 2.818 -7.072 -7.243 1.00 74.50 124 GLU A N 1
ATOM 952 C CA . GLU A 1 124 ? 2.588 -8.512 -7.105 1.00 74.50 124 GLU A CA 1
ATOM 953 C C . GLU A 1 124 ? 2.971 -8.992 -5.704 1.00 74.50 124 GLU A C 1
ATOM 955 O O . GLU A 1 124 ? 2.157 -9.599 -5.022 1.00 74.50 124 GLU A O 1
ATOM 960 N N . GLN A 1 125 ? 4.145 -8.585 -5.214 1.00 66.62 125 GLN A N 1
ATOM 961 C CA . GLN A 1 125 ? 4.572 -8.867 -3.846 1.00 66.62 125 GLN A CA 1
ATOM 962 C C . GLN A 1 125 ? 3.582 -8.307 -2.815 1.00 66.62 125 GLN A C 1
ATOM 964 O O . GLN A 1 125 ? 3.239 -8.981 -1.850 1.00 66.62 125 GLN A O 1
ATOM 969 N N . ALA A 1 126 ? 3.086 -7.083 -3.016 1.00 59.12 126 ALA A N 1
ATOM 970 C CA . ALA A 1 126 ? 2.077 -6.503 -2.134 1.00 59.12 126 ALA A CA 1
ATOM 971 C C . ALA A 1 126 ? 0.766 -7.306 -2.146 1.00 59.12 126 ALA A C 1
ATOM 973 O O . ALA A 1 126 ? 0.124 -7.418 -1.105 1.00 59.12 126 ALA A O 1
ATOM 974 N N . ARG A 1 127 ? 0.377 -7.879 -3.292 1.00 67.56 127 ARG A N 1
ATOM 975 C CA . ARG A 1 127 ? -0.804 -8.746 -3.414 1.00 67.56 127 ARG A CA 1
ATOM 976 C C . ARG A 1 127 ? -0.606 -10.104 -2.759 1.00 67.56 127 ARG A C 1
ATOM 978 O O . ARG A 1 127 ? -1.513 -10.533 -2.066 1.00 67.56 127 ARG A O 1
ATOM 985 N N . GLU A 1 128 ? 0.547 -10.740 -2.938 1.00 72.31 128 GLU A N 1
ATOM 986 C CA . GLU A 1 128 ? 0.887 -12.008 -2.274 1.00 72.31 128 GLU A CA 1
ATOM 987 C C . GLU A 1 128 ? 0.895 -11.846 -0.751 1.00 72.31 128 GLU A C 1
ATOM 989 O O . GLU A 1 128 ? 0.324 -12.646 -0.015 1.00 72.31 128 GLU A O 1
ATOM 994 N N . ILE A 1 129 ? 1.491 -10.752 -0.274 1.00 68.12 129 ILE A N 1
ATOM 995 C CA . ILE A 1 129 ? 1.435 -10.370 1.134 1.00 68.12 129 ILE A CA 1
ATOM 996 C C . ILE A 1 129 ? -0.034 -10.191 1.534 1.00 68.12 129 ILE A C 1
ATOM 998 O O . ILE A 1 129 ? -0.494 -10.832 2.474 1.00 68.12 129 ILE A O 1
ATOM 1002 N N . ALA A 1 130 ? -0.799 -9.382 0.797 1.00 62.78 130 ALA A N 1
ATOM 1003 C CA . ALA A 1 130 ? -2.205 -9.139 1.101 1.00 62.78 130 ALA A CA 1
ATOM 1004 C C . ALA A 1 130 ? -3.072 -10.409 1.086 1.00 62.78 130 ALA A C 1
ATOM 1006 O O . ALA A 1 130 ? -3.989 -10.475 1.893 1.00 62.78 130 ALA A O 1
ATOM 1007 N N . SER A 1 131 ? -2.807 -11.407 0.234 1.00 68.06 131 SER A N 1
ATOM 1008 C CA . SER A 1 131 ? -3.571 -12.663 0.197 1.00 68.06 131 SER A CA 1
ATOM 1009 C C . SER A 1 131 ? -3.265 -13.561 1.391 1.00 68.06 131 SER A C 1
ATOM 1011 O O . SER A 1 131 ? -4.192 -14.072 2.010 1.00 68.06 131 SER A O 1
ATOM 1013 N N . VAL A 1 132 ? -1.987 -13.686 1.770 1.00 69.31 132 VAL A N 1
ATOM 1014 C CA . VAL A 1 132 ? -1.590 -14.409 2.994 1.00 69.31 132 VAL A CA 1
ATOM 1015 C C . VAL A 1 132 ? -2.223 -13.765 4.223 1.00 69.31 132 VAL A C 1
ATOM 1017 O O . VAL A 1 132 ? -2.651 -14.453 5.149 1.00 69.31 132 VAL A O 1
ATOM 1020 N N . TRP A 1 133 ? -2.302 -12.434 4.237 1.00 63.31 133 TRP A N 1
ATOM 1021 C CA . TRP A 1 133 ? -3.007 -11.741 5.301 1.00 63.31 133 TRP A CA 1
ATOM 1022 C C . TRP A 1 133 ? -4.514 -11.931 5.183 1.00 63.31 133 TRP A C 1
ATOM 1024 O O . TRP A 1 133 ? -5.095 -12.249 6.199 1.00 63.31 133 TRP A O 1
ATOM 1034 N N . ALA A 1 134 ? -5.143 -11.830 4.008 1.00 60.75 134 ALA A N 1
ATOM 1035 C CA . ALA A 1 134 ? -6.588 -12.033 3.816 1.00 60.75 134 ALA A CA 1
ATOM 1036 C C . ALA A 1 134 ? -7.101 -13.345 4.421 1.00 60.75 134 ALA A C 1
ATOM 1038 O O . ALA A 1 134 ? -8.120 -13.329 5.102 1.00 60.75 134 ALA A O 1
ATOM 1039 N N . GLU A 1 135 ? -6.362 -14.441 4.257 1.00 65.19 135 GLU A N 1
ATOM 1040 C CA . GLU A 1 135 ? -6.685 -15.724 4.897 1.00 65.19 135 GLU A CA 1
ATOM 1041 C C . GLU A 1 135 ? -6.651 -15.626 6.431 1.00 65.19 135 GLU A C 1
ATOM 1043 O O . GLU A 1 135 ? -7.576 -16.063 7.107 1.00 65.19 135 GLU A O 1
ATOM 1048 N N . ARG A 1 136 ? -5.637 -14.960 6.998 1.00 60.97 136 ARG A N 1
ATOM 1049 C CA . ARG A 1 136 ? -5.563 -14.702 8.448 1.00 60.97 136 ARG A CA 1
ATOM 1050 C C . ARG A 1 136 ? -6.613 -13.695 8.922 1.00 60.97 136 ARG A C 1
ATOM 1052 O O . ARG A 1 136 ? -7.083 -13.787 10.048 1.00 60.97 136 ARG A O 1
ATOM 1059 N N . LEU A 1 137 ? -6.967 -12.722 8.086 1.00 57.59 137 LEU A N 1
ATOM 1060 C CA . LEU A 1 137 ? -7.943 -11.670 8.366 1.00 57.59 137 LEU A CA 1
ATOM 1061 C C . LEU A 1 137 ? -9.350 -12.256 8.543 1.00 57.59 137 LEU A C 1
ATOM 1063 O O . LEU A 1 137 ? -10.081 -11.769 9.396 1.00 57.59 137 LEU A O 1
ATOM 1067 N N . ASP A 1 138 ? -9.696 -13.298 7.784 1.00 57.53 138 ASP A N 1
ATOM 1068 C CA . ASP A 1 138 ? -11.001 -13.976 7.855 1.00 57.53 138 ASP A CA 1
ATOM 1069 C C . ASP A 1 138 ? -11.149 -14.831 9.133 1.00 57.53 138 ASP A C 1
ATOM 1071 O O . ASP A 1 138 ? -12.247 -15.019 9.654 1.00 57.53 138 ASP A O 1
ATOM 1075 N N . GLU A 1 139 ? -10.030 -15.311 9.686 1.00 59.38 139 GLU A N 1
ATOM 1076 C CA . GLU A 1 139 ? -9.989 -16.123 10.911 1.00 59.38 139 GLU A CA 1
ATOM 1077 C C . GLU A 1 139 ? -9.910 -15.290 12.204 1.00 59.38 139 GLU A C 1
ATOM 1079 O O . GLU A 1 139 ? -10.123 -15.823 13.297 1.00 59.38 139 GLU A O 1
ATOM 1084 N N . THR A 1 140 ? -9.609 -13.989 12.111 1.00 56.81 140 THR A N 1
ATOM 1085 C CA . THR A 1 140 ? -9.348 -13.148 13.289 1.00 56.81 140 THR A CA 1
ATOM 1086 C C . THR A 1 140 ? -10.488 -12.145 13.525 1.00 56.81 140 THR A C 1
ATOM 1088 O O . THR A 1 140 ? -10.846 -11.415 12.604 1.00 56.81 140 THR A O 1
ATOM 1091 N N . PRO A 1 141 ? -11.055 -12.028 14.745 1.00 59.47 141 PRO A N 1
ATOM 1092 C CA . PRO A 1 141 ? -12.127 -11.070 15.018 1.00 59.47 141 PRO A CA 1
ATOM 1093 C C . PRO A 1 141 ? -11.758 -9.624 14.652 1.00 59.47 141 PRO A C 1
ATOM 1095 O O . PRO A 1 141 ? -10.644 -9.167 14.935 1.00 59.47 141 PRO A O 1
ATOM 1098 N N . ASP A 1 142 ? -12.727 -8.878 14.106 1.00 53.59 142 ASP A N 1
ATOM 1099 C CA . ASP A 1 142 ? -12.595 -7.462 13.738 1.00 53.59 142 ASP A CA 1
ATOM 1100 C C . ASP A 1 142 ? -11.992 -6.628 14.891 1.00 53.59 142 ASP A C 1
ATOM 1102 O O . ASP A 1 142 ? -12.645 -6.303 15.896 1.00 53.59 142 ASP A O 1
ATOM 1106 N N . GLY A 1 143 ? -10.704 -6.300 14.747 1.00 56.66 143 GLY A N 1
ATOM 1107 C CA . GLY A 1 143 ? -9.896 -5.541 15.709 1.00 56.66 143 GLY A CA 1
ATOM 1108 C C . GLY A 1 143 ? -8.489 -6.103 15.939 1.00 56.66 143 GLY A C 1
ATOM 1109 O O . GLY A 1 143 ? -7.557 -5.331 16.161 1.00 56.66 143 GLY A O 1
ATOM 1110 N N . ASP A 1 144 ? -8.311 -7.416 15.827 1.00 61.69 144 ASP A N 1
ATOM 1111 C CA . ASP A 1 144 ? -7.041 -8.093 16.143 1.00 61.69 144 ASP A CA 1
ATOM 1112 C C . ASP A 1 144 ? -6.064 -8.105 14.944 1.00 61.69 144 ASP A C 1
ATOM 1114 O O . ASP A 1 144 ? -4.844 -8.129 15.070 1.00 61.69 144 ASP A O 1
ATOM 1118 N N . VAL A 1 145 ? -6.603 -7.886 13.749 1.00 62.72 145 VAL A N 1
ATOM 1119 C CA . VAL A 1 145 ? -5.869 -7.608 12.509 1.00 62.72 145 VAL A CA 1
ATOM 1120 C C . VAL A 1 145 ? -4.910 -6.422 12.626 1.00 62.72 145 VAL A C 1
ATOM 1122 O O . VAL A 1 145 ? -3.743 -6.497 12.242 1.00 62.72 145 VAL A O 1
ATOM 1125 N N . GLY A 1 146 ? -5.416 -5.283 13.110 1.00 64.81 146 GLY A N 1
ATOM 1126 C CA . GLY A 1 146 ? -4.619 -4.061 13.216 1.00 64.81 146 GLY A CA 1
ATOM 1127 C C . GLY A 1 146 ? -3.517 -4.211 14.261 1.00 64.81 146 GLY A C 1
ATOM 1128 O O . GLY A 1 146 ? -2.431 -3.651 14.107 1.00 64.81 146 GLY A O 1
ATOM 1129 N N . LEU A 1 147 ? -3.787 -5.014 15.294 1.00 66.81 147 LEU A N 1
ATOM 1130 C CA . LEU A 1 147 ? -2.815 -5.395 16.306 1.00 66.81 147 LEU A CA 1
ATOM 1131 C C . LEU A 1 147 ? -1.716 -6.281 15.705 1.00 66.81 147 LEU A C 1
ATOM 1133 O O . LEU A 1 147 ? -0.538 -5.968 15.870 1.00 66.81 147 LEU A O 1
ATOM 1137 N N . LEU A 1 148 ? -2.095 -7.311 14.946 1.00 68.00 148 LEU A N 1
ATOM 1138 C CA . LEU A 1 148 ? -1.180 -8.228 14.267 1.00 68.00 148 LEU A CA 1
ATOM 1139 C C . LEU A 1 148 ? -0.287 -7.517 13.241 1.00 68.00 148 LEU A C 1
ATOM 1141 O O . LEU A 1 148 ? 0.922 -7.751 13.202 1.00 68.00 148 LEU A O 1
ATOM 1145 N N . LEU A 1 149 ? -0.853 -6.609 12.440 1.00 67.81 149 LEU A N 1
ATOM 1146 C CA . LEU A 1 149 ? -0.092 -5.771 11.505 1.00 67.81 149 LEU A CA 1
ATOM 1147 C C . LEU A 1 149 ? 0.900 -4.871 12.240 1.00 67.81 149 LEU A C 1
ATOM 1149 O O . LEU A 1 149 ? 2.039 -4.708 11.800 1.00 67.81 149 LEU A O 1
ATOM 1153 N N . GLY A 1 150 ? 0.472 -4.302 13.366 1.00 71.62 150 GLY A N 1
ATOM 1154 C CA . GLY A 1 150 ? 1.338 -3.500 14.214 1.00 71.62 150 GLY A CA 1
ATOM 1155 C C . GLY A 1 150 ? 2.511 -4.289 14.773 1.00 71.62 150 GLY A C 1
ATOM 1156 O O . GLY A 1 150 ? 3.643 -3.810 14.728 1.00 71.62 150 GLY A O 1
ATOM 1157 N N . GLU A 1 151 ? 2.252 -5.501 15.252 1.00 76.44 151 GLU A N 1
ATOM 1158 C CA . GLU A 1 151 ? 3.289 -6.382 15.784 1.00 76.44 151 GLU A CA 1
ATOM 1159 C C . GLU A 1 151 ? 4.258 -6.825 14.686 1.00 76.44 151 GLU A C 1
ATOM 1161 O O . GLU A 1 151 ? 5.469 -6.694 14.836 1.00 76.44 151 GLU A O 1
ATOM 1166 N N . THR A 1 152 ? 3.734 -7.206 13.520 1.00 74.88 152 THR A N 1
ATOM 1167 C CA . THR A 1 152 ? 4.549 -7.582 12.356 1.00 74.88 152 THR A CA 1
ATOM 1168 C C . THR A 1 152 ? 5.447 -6.429 11.902 1.00 74.88 152 THR A C 1
ATOM 1170 O O . THR A 1 152 ? 6.624 -6.631 11.609 1.00 74.88 152 THR A O 1
ATOM 1173 N N . LEU A 1 153 ? 4.926 -5.197 11.869 1.00 75.19 153 LEU A N 1
ATOM 1174 C CA . LEU A 1 153 ? 5.720 -4.019 11.514 1.00 75.19 153 LEU A CA 1
ATOM 1175 C C . LEU A 1 153 ? 6.834 -3.757 12.538 1.00 75.19 153 LEU A C 1
ATOM 1177 O O . LEU A 1 153 ? 7.945 -3.405 12.144 1.00 75.19 153 LEU A O 1
ATOM 1181 N N . LYS A 1 154 ? 6.562 -3.951 13.835 1.00 75.94 154 LYS A N 1
ATOM 1182 C CA . LYS A 1 154 ? 7.581 -3.854 14.892 1.00 75.94 154 LYS A CA 1
ATOM 1183 C C . LYS A 1 154 ? 8.673 -4.907 14.701 1.00 75.94 154 LYS A C 1
ATOM 1185 O O . LYS A 1 154 ? 9.847 -4.549 14.780 1.00 75.94 154 LYS A O 1
ATOM 1190 N N . THR A 1 155 ? 8.310 -6.150 14.377 1.00 80.81 155 THR A N 1
ATOM 1191 C CA . THR A 1 155 ? 9.269 -7.223 14.068 1.00 80.81 155 THR A CA 1
ATOM 1192 C C . THR A 1 155 ? 10.133 -6.873 12.859 1.00 80.81 155 THR A C 1
ATOM 1194 O O . THR A 1 155 ? 11.350 -6.912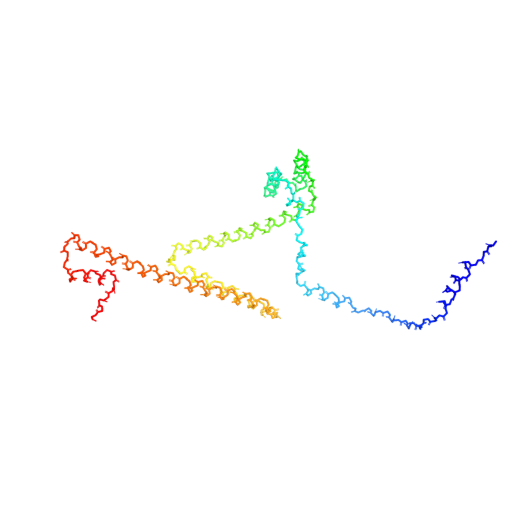 12.961 1.00 80.81 155 THR A O 1
ATOM 1197 N N . LEU A 1 156 ? 9.541 -6.412 11.753 1.00 76.69 156 LEU A N 1
ATOM 1198 C CA . LEU A 1 156 ? 10.306 -6.029 10.558 1.00 76.69 156 LEU A CA 1
ATOM 1199 C C . LEU A 1 156 ? 11.267 -4.861 10.822 1.00 76.69 156 LEU A C 1
ATOM 1201 O O . LEU A 1 156 ? 12.395 -4.857 10.333 1.00 76.69 156 LEU A O 1
ATOM 1205 N N . ILE A 1 157 ? 10.837 -3.861 11.600 1.00 77.56 157 ILE A N 1
ATOM 1206 C CA . ILE A 1 157 ? 11.711 -2.756 12.018 1.00 77.56 157 ILE A CA 1
ATOM 1207 C C . ILE A 1 157 ? 12.869 -3.294 12.867 1.00 77.56 157 ILE A C 1
ATOM 1209 O O . ILE A 1 157 ? 14.015 -2.891 12.659 1.00 77.56 157 ILE A O 1
ATOM 1213 N N . PHE A 1 158 ? 12.585 -4.200 13.802 1.00 79.12 158 PHE A N 1
ATOM 1214 C CA . PHE A 1 158 ? 13.599 -4.837 14.634 1.00 79.12 158 PHE A CA 1
ATOM 1215 C C . PHE A 1 158 ? 14.593 -5.658 13.806 1.00 79.12 158 PHE A C 1
ATOM 1217 O O . PHE A 1 158 ? 15.796 -5.517 14.016 1.00 79.12 158 PHE A O 1
ATOM 1224 N N . ASP A 1 159 ? 14.126 -6.441 12.836 1.00 78.12 159 ASP A N 1
ATOM 1225 C CA . ASP A 1 159 ? 14.976 -7.258 11.968 1.00 78.12 159 ASP A CA 1
ATOM 1226 C C . ASP A 1 159 ? 15.925 -6.377 11.151 1.00 78.12 159 ASP A C 1
ATOM 1228 O O . ASP A 1 159 ? 17.135 -6.588 11.172 1.00 78.12 159 ASP A O 1
ATOM 1232 N N . VAL A 1 160 ? 15.417 -5.303 10.534 1.00 77.31 160 VAL A N 1
ATOM 1233 C CA . VAL A 1 160 ? 16.242 -4.344 9.776 1.00 77.31 160 VAL A CA 1
ATOM 1234 C C . VAL A 1 160 ? 17.283 -3.658 10.672 1.00 77.31 160 VAL A C 1
ATOM 1236 O O . VAL A 1 160 ? 18.441 -3.475 10.280 1.00 77.31 160 VAL A O 1
ATOM 1239 N N . LEU A 1 161 ? 16.902 -3.270 11.892 1.00 75.00 161 LEU A N 1
ATOM 1240 C CA . LEU A 1 161 ? 17.831 -2.676 12.862 1.00 75.00 161 LEU A CA 1
ATOM 1241 C C . LEU A 1 161 ? 18.880 -3.684 13.349 1.00 75.00 161 LEU A C 1
ATOM 1243 O O . LEU A 1 161 ? 20.040 -3.325 13.564 1.00 75.00 161 LEU A O 1
ATOM 1247 N N . THR A 1 162 ? 18.493 -4.946 13.491 1.00 78.50 162 THR A N 1
ATOM 1248 C CA . THR A 1 162 ? 19.377 -6.024 13.933 1.00 78.50 162 THR A CA 1
ATOM 1249 C C . THR A 1 162 ? 20.357 -6.406 12.834 1.00 78.50 162 THR A C 1
ATOM 1251 O O . THR A 1 162 ? 21.553 -6.452 13.094 1.00 78.50 162 THR A O 1
ATOM 1254 N N . GLU A 1 163 ? 19.899 -6.584 11.595 1.00 75.88 163 GLU A N 1
ATOM 1255 C CA . GLU A 1 163 ? 20.753 -6.853 10.432 1.00 75.88 163 GLU A CA 1
ATOM 1256 C C . GLU A 1 163 ? 21.775 -5.737 10.201 1.00 75.88 163 GLU A C 1
ATOM 1258 O O . GLU A 1 163 ? 22.957 -6.010 9.985 1.00 75.88 163 GLU A O 1
ATOM 1263 N N . THR A 1 164 ? 21.352 -4.473 10.303 1.00 71.88 164 THR A N 1
ATOM 1264 C CA . THR A 1 164 ? 22.278 -3.337 10.179 1.00 71.88 164 THR A CA 1
ATOM 1265 C C . THR A 1 164 ? 23.331 -3.361 11.282 1.00 71.88 164 THR A C 1
ATOM 1267 O O . THR A 1 164 ? 24.523 -3.322 10.976 1.00 71.88 164 THR A O 1
ATOM 1270 N N . THR A 1 165 ? 22.922 -3.577 12.532 1.00 69.06 165 THR A N 1
ATOM 1271 C CA . THR A 1 165 ? 23.846 -3.699 13.670 1.00 69.06 165 THR A CA 1
ATOM 1272 C C . THR A 1 165 ? 24.801 -4.896 13.526 1.00 69.06 165 THR A C 1
ATOM 1274 O O . THR A 1 165 ? 26.004 -4.752 13.749 1.00 69.06 165 THR A O 1
ATOM 1277 N N . LEU A 1 166 ? 24.301 -6.063 13.100 1.00 73.19 166 LEU A N 1
ATOM 1278 C CA . LEU A 1 166 ? 25.084 -7.287 12.871 1.00 73.19 166 LEU A CA 1
ATOM 1279 C C . LEU A 1 166 ? 26.063 -7.148 11.698 1.00 73.19 166 LEU A C 1
ATOM 1281 O O . LEU A 1 166 ? 27.138 -7.742 11.721 1.00 73.19 166 LEU A O 1
ATOM 1285 N N . SER A 1 167 ? 25.739 -6.322 10.702 1.00 74.31 167 SER A N 1
ATOM 1286 C CA . SER A 1 167 ? 26.638 -5.988 9.589 1.00 74.31 167 SER A CA 1
ATOM 1287 C C . SER A 1 167 ? 27.767 -5.009 9.964 1.00 74.31 167 SER A C 1
ATOM 1289 O O . SER A 1 167 ? 28.466 -4.510 9.081 1.00 74.31 167 SER A O 1
ATOM 1291 N N . ALA A 1 168 ? 27.947 -4.720 11.262 1.00 64.56 168 ALA A N 1
ATOM 1292 C CA . ALA A 1 168 ? 28.865 -3.713 11.804 1.00 64.56 168 ALA A CA 1
ATOM 1293 C C . ALA A 1 168 ? 28.624 -2.291 11.257 1.00 64.56 168 ALA A C 1
ATOM 1295 O O . ALA A 1 168 ? 29.496 -1.422 11.342 1.00 64.56 168 ALA A O 1
ATOM 1296 N N . GLN A 1 169 ? 27.432 -2.036 10.712 1.00 68.06 169 GLN A N 1
ATOM 1297 C CA . GLN A 1 169 ? 26.995 -0.715 10.285 1.00 68.06 169 GLN A CA 1
ATOM 1298 C C . GLN A 1 169 ? 26.102 -0.120 11.369 1.00 68.06 169 GLN A C 1
ATOM 1300 O O . GLN A 1 169 ? 25.115 -0.717 11.787 1.00 68.06 169 GLN A O 1
ATOM 1305 N N . SER A 1 170 ? 26.411 1.089 11.831 1.00 70.56 170 SER A N 1
ATOM 1306 C CA . SER A 1 170 ? 25.458 1.798 12.683 1.00 70.56 170 SER A CA 1
ATOM 1307 C C . SER A 1 170 ? 24.220 2.160 11.853 1.00 70.56 170 SER A C 1
ATOM 1309 O O . SER A 1 170 ? 24.379 2.725 10.763 1.00 70.56 170 SER A O 1
ATOM 1311 N N . PRO A 1 171 ? 22.995 1.880 12.336 1.00 71.31 171 PRO A N 1
ATOM 1312 C CA . PRO A 1 171 ? 21.785 2.313 11.654 1.00 71.31 171 PRO A CA 1
ATOM 1313 C C . PRO A 1 171 ? 21.831 3.833 11.468 1.00 71.31 171 PRO A C 1
ATOM 1315 O O . PRO A 1 171 ? 22.108 4.585 12.404 1.00 71.31 171 PRO A O 1
ATOM 1318 N N . SER A 1 172 ? 21.604 4.305 10.239 1.00 78.19 172 SER A N 1
ATOM 1319 C CA . SER A 1 172 ? 21.663 5.744 9.968 1.00 78.19 172 SER A CA 1
ATOM 1320 C C . SER A 1 172 ? 20.587 6.495 10.765 1.00 78.19 172 SER A C 1
ATOM 1322 O O . SER A 1 172 ? 19.481 5.988 10.958 1.00 78.19 172 SER A O 1
ATOM 1324 N N . MET A 1 173 ? 20.860 7.744 11.160 1.00 74.56 173 MET A N 1
ATOM 1325 C CA . MET A 1 173 ? 19.861 8.599 11.826 1.00 74.56 173 MET A CA 1
ATOM 1326 C C . MET A 1 173 ? 18.578 8.770 11.003 1.00 74.56 173 MET A C 1
ATOM 1328 O O . MET A 1 173 ? 17.497 8.917 11.564 1.00 74.56 173 MET A O 1
ATOM 1332 N N . VAL A 1 174 ? 18.683 8.710 9.671 1.00 73.75 174 VAL A N 1
ATOM 1333 C CA . VAL A 1 174 ? 17.524 8.728 8.768 1.00 73.75 174 VAL A CA 1
ATOM 1334 C C . VAL A 1 174 ? 16.679 7.468 8.955 1.00 73.75 174 VAL A C 1
ATOM 1336 O O . VAL A 1 174 ? 15.461 7.564 9.062 1.00 73.75 174 VAL A O 1
ATOM 1339 N N . MET A 1 175 ? 17.312 6.297 9.045 1.00 74.12 175 MET A N 1
ATOM 1340 C CA . MET A 1 175 ? 16.619 5.023 9.245 1.00 74.12 175 MET A CA 1
ATOM 1341 C C . MET A 1 175 ? 15.925 4.961 10.609 1.00 74.12 175 MET A C 1
ATOM 1343 O O . MET A 1 175 ? 14.760 4.579 10.684 1.00 74.12 175 MET A O 1
ATOM 1347 N N . LEU A 1 176 ? 16.601 5.416 11.668 1.00 78.88 176 LEU A N 1
ATOM 1348 C CA . LEU A 1 176 ? 16.011 5.524 13.006 1.00 78.88 176 LEU A CA 1
ATOM 1349 C C . LEU A 1 176 ? 14.845 6.522 13.042 1.00 78.88 176 LEU A C 1
ATOM 1351 O O . LEU A 1 176 ? 13.831 6.260 13.689 1.00 78.88 176 LEU A O 1
ATOM 1355 N N . GLY A 1 177 ? 14.960 7.641 12.321 1.00 76.00 177 GLY A N 1
ATOM 1356 C CA . GLY A 1 177 ? 13.882 8.617 12.172 1.00 76.00 177 GLY A CA 1
ATOM 1357 C C . GLY A 1 177 ? 12.648 8.023 11.490 1.00 76.00 177 GLY A C 1
ATOM 1358 O O . GLY A 1 177 ? 11.544 8.150 12.014 1.00 76.00 177 GLY A O 1
ATOM 1359 N N . VAL A 1 178 ? 12.840 7.307 10.377 1.00 75.88 178 VAL A N 1
ATOM 1360 C CA . VAL A 1 178 ? 11.755 6.622 9.652 1.00 75.88 178 VAL A CA 1
ATOM 1361 C C . VAL A 1 178 ? 11.104 5.538 10.515 1.00 75.88 178 VAL A C 1
ATOM 1363 O O . VAL A 1 178 ? 9.879 5.467 10.576 1.00 75.88 178 VAL A O 1
ATOM 1366 N N . ALA A 1 179 ? 11.896 4.732 11.229 1.00 75.44 179 ALA A N 1
ATOM 1367 C CA . ALA A 1 179 ? 11.381 3.713 12.145 1.00 75.44 179 ALA A CA 1
ATOM 1368 C C . ALA A 1 179 ? 10.558 4.327 13.292 1.00 75.44 179 ALA A C 1
ATOM 1370 O O . ALA A 1 179 ? 9.465 3.855 13.604 1.00 75.44 179 ALA A O 1
ATOM 1371 N N . SER A 1 180 ? 11.046 5.423 13.878 1.00 80.88 180 SER A N 1
ATOM 1372 C CA . SER A 1 180 ? 10.348 6.145 14.949 1.00 80.88 180 SER A CA 1
ATOM 1373 C C . SER A 1 180 ? 9.029 6.749 14.465 1.00 80.88 180 SER A C 1
ATOM 1375 O O . SER A 1 180 ? 8.020 6.704 15.170 1.00 80.88 180 SER A O 1
ATOM 1377 N N . GLU A 1 181 ? 9.012 7.305 13.253 1.00 80.94 181 GLU A N 1
ATOM 1378 C CA . GLU A 1 181 ? 7.801 7.847 12.640 1.00 80.94 181 GLU A CA 1
ATOM 1379 C C . GLU A 1 181 ? 6.784 6.746 12.317 1.00 80.94 181 GLU A C 1
ATOM 1381 O O . GLU A 1 181 ? 5.600 6.901 12.622 1.00 80.94 181 GLU A O 1
ATOM 1386 N N . ALA A 1 182 ? 7.242 5.614 11.774 1.00 76.31 182 ALA A N 1
ATOM 1387 C CA . ALA A 1 182 ? 6.401 4.449 11.520 1.00 76.31 182 ALA A CA 1
ATOM 1388 C C . ALA A 1 182 ? 5.750 3.936 12.813 1.00 76.31 182 ALA A C 1
ATOM 1390 O O . ALA A 1 182 ? 4.533 3.749 12.855 1.00 76.31 182 ALA A O 1
ATOM 1391 N N . LEU A 1 183 ? 6.530 3.807 13.892 1.00 79.88 183 LEU A N 1
ATOM 1392 C CA . LEU A 1 183 ? 6.026 3.397 15.202 1.00 79.88 183 LEU A CA 1
ATOM 1393 C C . LEU A 1 183 ? 5.015 4.406 15.768 1.00 79.88 183 LEU A C 1
ATOM 1395 O O . LEU A 1 183 ? 3.946 4.022 16.236 1.00 79.88 183 LEU A O 1
ATOM 1399 N N . ARG A 1 184 ? 5.300 5.709 15.672 1.00 83.12 184 ARG A N 1
ATOM 1400 C CA . ARG A 1 184 ? 4.372 6.760 16.119 1.00 83.12 184 ARG A CA 1
ATOM 1401 C C . ARG A 1 184 ? 3.053 6.731 15.345 1.00 83.12 184 ARG A C 1
ATOM 1403 O O . ARG A 1 184 ? 1.995 6.943 15.935 1.00 83.12 184 ARG A O 1
ATOM 1410 N N . ASN A 1 185 ? 3.102 6.509 14.035 1.00 77.44 185 ASN A N 1
ATOM 1411 C CA . ASN A 1 185 ? 1.904 6.417 13.203 1.00 77.44 185 ASN A CA 1
ATOM 1412 C C . ASN A 1 185 ? 1.092 5.159 13.526 1.00 77.44 185 ASN A C 1
ATOM 1414 O O . ASN A 1 185 ? -0.136 5.231 13.574 1.00 77.44 185 ASN A O 1
ATOM 1418 N N . LEU A 1 186 ? 1.767 4.047 13.820 1.00 80.38 186 LEU A N 1
ATOM 1419 C CA . LEU A 1 186 ? 1.125 2.818 14.266 1.00 80.38 186 LEU A CA 1
ATOM 1420 C C . LEU A 1 186 ? 0.375 3.008 15.593 1.00 80.38 186 LEU A C 1
ATOM 1422 O O . LEU A 1 186 ? -0.800 2.656 15.686 1.00 80.38 186 LEU A O 1
ATOM 1426 N N . GLU A 1 187 ? 1.010 3.606 16.603 1.00 82.31 187 GLU A N 1
ATOM 1427 C CA . GLU A 1 187 ? 0.360 3.830 17.904 1.00 82.31 187 GLU A CA 1
ATOM 1428 C C . GLU A 1 187 ? -0.830 4.802 17.793 1.00 82.31 187 GLU A C 1
ATOM 1430 O O . GLU A 1 187 ? -1.884 4.569 18.384 1.00 82.31 187 GLU A O 1
ATOM 1435 N N . LYS A 1 188 ? -0.733 5.831 16.939 1.00 83.31 188 LYS A N 1
ATOM 1436 C CA . LYS A 1 188 ? -1.885 6.693 16.612 1.00 83.31 188 LYS A CA 1
ATOM 1437 C C . LYS A 1 188 ? -3.025 5.923 15.947 1.00 83.31 188 LYS A C 1
ATOM 1439 O O . LYS A 1 188 ? -4.189 6.153 16.267 1.00 83.31 188 LYS A O 1
ATOM 1444 N N . ALA A 1 189 ? -2.715 5.029 15.008 1.00 76.69 189 ALA A N 1
ATOM 1445 C CA . ALA A 1 189 ? -3.727 4.205 14.353 1.00 76.69 189 ALA A CA 1
ATOM 1446 C C . ALA A 1 189 ? -4.423 3.274 15.362 1.00 76.69 189 ALA A C 1
ATOM 1448 O O . ALA A 1 189 ? -5.645 3.121 15.315 1.00 76.69 189 ALA A O 1
ATOM 1449 N N . ARG A 1 190 ? -3.668 2.725 16.323 1.00 78.94 190 ARG A N 1
ATOM 1450 C CA . ARG A 1 190 ? -4.207 1.931 17.434 1.00 78.94 190 ARG A CA 1
ATOM 1451 C C . ARG A 1 190 ? -5.169 2.748 18.298 1.00 78.94 190 ARG A C 1
ATOM 1453 O O . ARG A 1 190 ? -6.280 2.295 18.563 1.00 78.94 190 ARG A O 1
ATOM 1460 N N . GLU A 1 191 ? -4.778 3.955 18.698 1.00 84.94 191 GLU A N 1
ATOM 1461 C CA . GLU A 1 191 ? -5.632 4.862 19.475 1.00 84.94 191 GLU A CA 1
ATOM 1462 C C . GLU A 1 191 ? -6.929 5.206 18.722 1.00 84.94 191 GLU A C 1
ATOM 1464 O O . GLU A 1 191 ? -8.028 5.115 19.276 1.00 84.94 191 GLU A O 1
ATOM 1469 N N . LEU A 1 192 ? -6.828 5.539 17.433 1.00 82.31 192 LEU A N 1
ATOM 1470 C CA . LEU A 1 192 ? -7.989 5.815 16.584 1.00 82.31 192 LEU A CA 1
ATOM 1471 C C . LEU A 1 192 ? -8.921 4.604 16.465 1.00 82.31 192 LEU A C 1
ATOM 1473 O O . LEU A 1 192 ? -10.141 4.764 16.512 1.00 82.31 192 LEU A O 1
ATOM 1477 N N . SER A 1 193 ? -8.371 3.395 16.358 1.00 78.00 193 SER A N 1
ATOM 1478 C CA . SER A 1 193 ? -9.164 2.165 16.305 1.00 78.00 193 SER A CA 1
ATOM 1479 C C . SER A 1 193 ? -9.919 1.923 17.617 1.00 78.00 193 SER A C 1
ATOM 1481 O O . SER A 1 193 ? -11.142 1.767 17.605 1.00 78.00 193 SER A O 1
ATOM 1483 N N . VAL A 1 194 ? -9.229 2.005 18.761 1.00 82.00 194 VAL A N 1
ATOM 1484 C CA . VAL A 1 194 ? -9.847 1.841 20.089 1.00 82.00 194 VAL A CA 1
ATOM 1485 C C . VAL A 1 194 ? -10.925 2.897 20.324 1.00 82.00 194 VAL A C 1
ATOM 1487 O O . VAL A 1 194 ? -12.045 2.566 20.711 1.00 82.00 194 VAL A O 1
ATOM 1490 N N . THR A 1 195 ? -10.629 4.166 20.044 1.00 84.31 195 THR A N 1
ATOM 1491 C CA . THR A 1 195 ? -11.600 5.256 20.221 1.00 84.31 195 THR A CA 1
ATOM 1492 C C . THR A 1 195 ? -12.812 5.101 19.307 1.00 84.31 195 THR A C 1
ATOM 1494 O O . THR A 1 195 ? -13.933 5.382 19.731 1.00 84.31 195 THR A O 1
ATOM 1497 N N . THR A 1 196 ? -12.622 4.622 18.077 1.00 78.56 196 THR A N 1
ATOM 1498 C CA . THR A 1 196 ? -13.725 4.325 17.154 1.00 78.56 196 THR A CA 1
ATOM 1499 C C . THR A 1 196 ? -14.571 3.162 17.665 1.00 78.56 196 THR A C 1
ATOM 1501 O O . THR A 1 196 ? -15.793 3.286 17.697 1.00 78.56 196 THR A O 1
ATOM 1504 N N . ARG A 1 197 ? -13.953 2.081 18.159 1.00 81.56 197 ARG A N 1
ATOM 1505 C CA . ARG A 1 197 ? -14.670 0.934 18.738 1.00 81.56 197 ARG A CA 1
ATOM 1506 C C . ARG A 1 197 ? -15.509 1.337 19.948 1.00 81.56 197 ARG A C 1
ATOM 1508 O O . ARG A 1 197 ? -16.693 1.027 19.991 1.00 81.56 197 ARG A O 1
ATOM 1515 N N . VAL A 1 198 ? -14.931 2.107 20.872 1.00 86.50 198 VAL A N 1
ATOM 1516 C CA . VAL A 1 198 ? -15.647 2.636 22.046 1.00 86.50 198 VAL A CA 1
ATOM 1517 C C . VAL A 1 198 ? -16.823 3.520 21.625 1.00 86.50 198 VAL A C 1
ATOM 1519 O O . VAL A 1 198 ? -17.894 3.438 22.221 1.00 86.50 198 VAL A O 1
ATOM 1522 N N . LYS A 1 199 ? -16.659 4.357 20.590 1.00 87.19 199 LYS A N 1
ATOM 1523 C CA . LYS A 1 199 ? -17.762 5.171 20.050 1.00 87.19 199 LYS A CA 1
ATOM 1524 C C . LYS A 1 199 ? -18.875 4.300 19.474 1.00 87.19 199 LYS A C 1
ATOM 1526 O O . LYS A 1 199 ? -20.027 4.513 19.836 1.00 87.19 199 LYS A O 1
ATOM 1531 N N . ILE A 1 200 ? -18.530 3.317 18.640 1.00 85.62 200 ILE A N 1
ATOM 1532 C CA . ILE A 1 200 ? -19.491 2.380 18.040 1.00 85.62 200 ILE A CA 1
ATOM 1533 C C . ILE A 1 200 ? -20.255 1.632 19.133 1.00 85.62 200 ILE A C 1
ATOM 1535 O O . ILE A 1 200 ? -21.480 1.606 19.107 1.00 85.62 200 ILE A O 1
ATOM 1539 N N . GLU A 1 201 ? -19.557 1.081 20.125 1.00 86.25 201 GLU A N 1
ATOM 1540 C CA . GLU A 1 201 ? -20.176 0.343 21.227 1.00 86.25 201 GLU A CA 1
ATOM 1541 C C . GLU A 1 201 ? -21.077 1.244 22.083 1.00 86.25 201 GLU A C 1
ATOM 1543 O O . GLU A 1 201 ? -22.211 0.884 22.404 1.00 86.25 201 GLU A O 1
ATOM 1548 N N . ARG A 1 202 ? -20.626 2.465 22.395 1.00 88.19 202 ARG A N 1
ATOM 1549 C CA . ARG A 1 202 ? -21.433 3.443 23.135 1.00 88.19 202 ARG A CA 1
ATOM 1550 C C . ARG A 1 202 ? -22.703 3.819 22.377 1.00 88.19 202 ARG A C 1
ATOM 1552 O O . ARG A 1 202 ? -23.777 3.893 22.979 1.00 88.19 202 ARG A O 1
ATOM 1559 N N . ASP A 1 203 ? -22.579 4.099 21.086 1.00 89.19 203 ASP A N 1
ATOM 1560 C CA . ASP A 1 203 ? -23.702 4.512 20.252 1.00 89.19 203 ASP A CA 1
ATOM 1561 C C . ASP A 1 203 ? -24.663 3.329 20.022 1.00 89.19 203 ASP A C 1
ATOM 1563 O O . ASP A 1 203 ? -25.875 3.505 20.148 1.00 89.19 203 ASP A O 1
ATOM 1567 N N . PHE A 1 204 ? -24.143 2.104 19.877 1.00 88.25 204 PHE A N 1
ATOM 1568 C CA . PHE A 1 204 ? -24.932 0.869 19.863 1.00 88.25 204 PHE A CA 1
ATOM 1569 C C . PHE A 1 204 ? -25.724 0.672 21.162 1.00 88.25 204 PHE A C 1
ATOM 1571 O O . PHE A 1 204 ? -26.938 0.484 21.114 1.00 8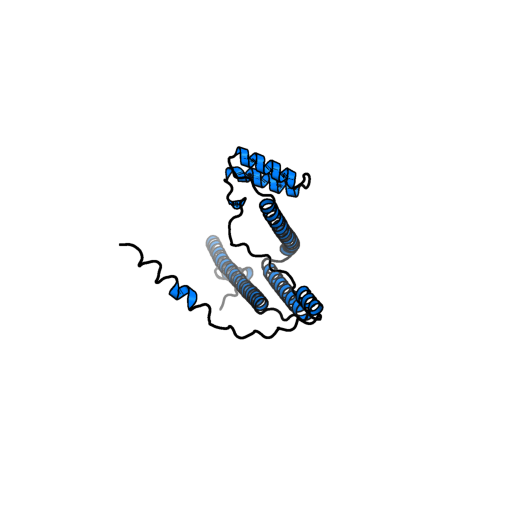8.25 204 PHE A O 1
ATOM 1578 N N . ILE A 1 205 ? -25.089 0.791 22.337 1.00 87.62 205 ILE A N 1
ATOM 1579 C CA . ILE A 1 205 ? -25.782 0.693 23.636 1.00 87.62 205 ILE A CA 1
ATOM 1580 C C . ILE A 1 205 ? -26.861 1.777 23.753 1.00 87.62 205 ILE A C 1
ATOM 1582 O O . ILE A 1 205 ? -27.958 1.521 24.260 1.00 87.62 205 ILE A O 1
ATOM 1586 N N . LYS A 1 206 ? -26.572 3.003 23.301 1.00 88.75 206 LYS A N 1
ATOM 1587 C CA . LYS A 1 206 ? -27.530 4.116 23.315 1.00 88.75 206 LYS A CA 1
ATOM 1588 C C . LYS A 1 206 ? -28.745 3.816 22.438 1.00 88.75 206 LYS A C 1
ATOM 1590 O O . LYS A 1 206 ? -29.873 4.043 22.880 1.00 88.75 206 LYS A O 1
ATOM 1595 N N . ASP A 1 207 ? -28.536 3.318 21.228 1.00 88.00 207 ASP A N 1
ATOM 1596 C CA . ASP A 1 207 ? -29.621 3.033 20.293 1.00 88.00 207 ASP A CA 1
ATOM 1597 C C . ASP A 1 207 ? -30.406 1.779 20.691 1.00 88.00 207 ASP A C 1
ATOM 1599 O O . ASP A 1 207 ? -31.638 1.800 20.659 1.00 88.00 207 ASP A O 1
ATOM 1603 N N . ALA A 1 208 ? -29.735 0.753 21.220 1.00 86.88 208 ALA A N 1
ATOM 1604 C CA . ALA A 1 208 ? -30.382 -0.415 21.807 1.00 86.88 208 ALA A CA 1
ATOM 1605 C C . ALA A 1 208 ? -31.282 -0.032 22.995 1.00 86.88 208 ALA A C 1
ATOM 1607 O O . ALA A 1 208 ? -32.430 -0.473 23.067 1.00 86.88 208 ALA A O 1
ATOM 1608 N N . LYS A 1 209 ? -30.826 0.860 23.892 1.00 85.81 209 LYS A N 1
ATOM 1609 C CA . LYS A 1 209 ? -31.667 1.385 24.987 1.00 85.81 209 LYS A CA 1
ATOM 1610 C C . LYS A 1 209 ? -32.933 2.064 24.462 1.00 85.81 209 LYS A C 1
ATOM 1612 O O . LYS A 1 209 ? -34.012 1.781 24.980 1.00 85.81 209 LYS A O 1
ATOM 1617 N N . LYS A 1 210 ? -32.821 2.916 23.433 1.00 88.44 210 LYS A N 1
ATOM 1618 C CA . LYS A 1 210 ? -33.984 3.585 22.818 1.00 88.44 210 LYS A CA 1
ATOM 1619 C C . LYS A 1 210 ? -34.945 2.590 22.171 1.00 88.44 210 LYS A C 1
ATOM 1621 O O . LYS A 1 210 ? -36.156 2.766 22.280 1.00 88.44 210 LYS A O 1
ATOM 1626 N N . ALA A 1 211 ? -34.420 1.567 21.498 1.00 86.88 211 ALA A N 1
ATOM 1627 C CA . ALA A 1 211 ? -35.233 0.530 20.873 1.00 86.88 211 ALA A CA 1
ATOM 1628 C C . ALA A 1 211 ? -36.029 -0.256 21.925 1.00 86.88 211 ALA A C 1
ATOM 1630 O O . ALA A 1 211 ? -37.241 -0.415 21.778 1.00 86.88 211 ALA A O 1
ATOM 1631 N N . VAL A 1 212 ? -35.380 -0.650 23.028 1.00 85.50 212 VAL A N 1
ATOM 1632 C CA . VAL A 1 212 ? -36.054 -1.295 24.167 1.00 85.50 212 VAL A CA 1
ATOM 1633 C C . VAL A 1 212 ? -37.136 -0.383 24.749 1.00 85.50 212 VAL A C 1
ATOM 1635 O O . VAL A 1 212 ? -38.253 -0.842 24.968 1.00 85.50 212 VAL A O 1
ATOM 1638 N N . ASP A 1 213 ? -36.855 0.911 24.941 1.00 84.31 213 ASP A N 1
ATOM 1639 C CA . ASP A 1 213 ?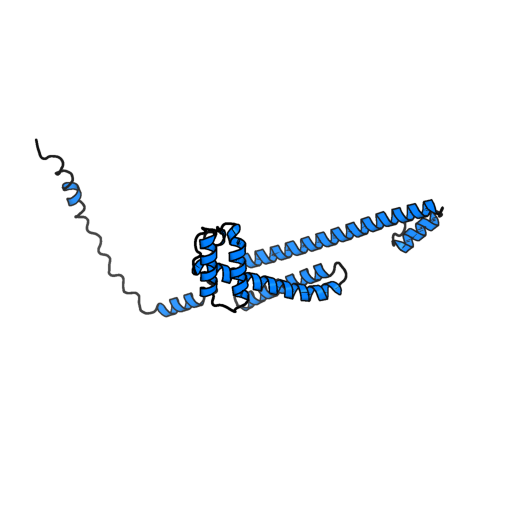 -37.847 1.868 25.454 1.00 84.31 213 ASP A CA 1
ATOM 1640 C C . ASP A 1 213 ? -39.056 2.034 24.525 1.00 84.31 213 ASP A C 1
ATOM 1642 O O . ASP A 1 213 ? -40.185 2.180 24.997 1.00 84.31 213 ASP A O 1
ATOM 1646 N N . ARG A 1 214 ? -38.844 1.997 23.206 1.00 87.25 214 ARG A N 1
ATOM 1647 C CA . ARG A 1 214 ? -39.926 2.067 22.220 1.00 87.25 214 ARG A CA 1
ATOM 1648 C C . ARG A 1 214 ? -40.814 0.825 22.275 1.00 87.25 214 ARG A C 1
ATOM 1650 O O . ARG A 1 214 ? -42.022 0.962 22.443 1.00 87.25 214 ARG A O 1
ATOM 1657 N N . VAL A 1 215 ? -40.215 -0.365 22.210 1.00 83.88 215 VAL A N 1
ATOM 1658 C CA . VAL A 1 215 ? -40.950 -1.641 22.278 1.00 83.88 215 VAL A CA 1
ATOM 1659 C C . VAL A 1 215 ? -41.696 -1.768 23.604 1.00 83.88 215 VAL A C 1
ATOM 1661 O O . VAL A 1 215 ? -42.834 -2.230 23.643 1.00 83.88 215 VAL A O 1
ATOM 1664 N N . ALA A 1 216 ? -41.086 -1.321 24.699 1.00 83.31 216 ALA A N 1
ATOM 1665 C CA . ALA A 1 216 ? -41.710 -1.363 26.008 1.00 83.31 216 ALA A CA 1
ATOM 1666 C C . ALA A 1 216 ? -42.934 -0.451 26.127 1.00 83.31 216 ALA A C 1
ATOM 1668 O O . ALA A 1 216 ? -43.926 -0.858 26.731 1.00 83.31 216 ALA A O 1
ATOM 1669 N N . LYS A 1 217 ? -42.891 0.747 25.525 1.00 84.00 217 LYS A N 1
ATOM 1670 C CA . LYS A 1 217 ? -44.059 1.637 25.429 1.00 84.00 217 LYS A CA 1
ATOM 1671 C C . LYS A 1 217 ? -45.165 1.026 24.574 1.00 84.00 217 LYS A C 1
ATOM 1673 O O . LYS A 1 217 ? -46.318 1.059 24.982 1.00 84.00 217 LYS A O 1
ATOM 1678 N N . GLU A 1 218 ? -44.814 0.452 23.425 1.00 85.44 218 GLU A N 1
ATOM 1679 C CA . GLU A 1 218 ? -45.774 -0.182 22.511 1.00 85.44 218 GLU A CA 1
ATOM 1680 C C . GLU A 1 218 ? -46.457 -1.408 23.145 1.00 85.44 218 GLU A C 1
ATOM 1682 O O . GLU A 1 218 ? -47.641 -1.637 22.917 1.00 85.44 218 GLU A O 1
ATOM 1687 N N . LYS A 1 219 ? -45.738 -2.173 23.978 1.00 85.12 219 LYS A N 1
ATOM 1688 C CA . LYS A 1 219 ? -46.260 -3.379 24.647 1.00 85.12 219 LYS A CA 1
ATOM 1689 C C . LYS A 1 219 ? -46.773 -3.161 26.075 1.00 85.12 219 LYS A C 1
ATOM 1691 O O . LYS A 1 219 ? -47.193 -4.126 26.705 1.00 85.12 219 LYS A O 1
ATOM 1696 N N . GLY A 1 220 ? -46.726 -1.935 26.600 1.00 85.75 220 GLY A N 1
ATOM 1697 C CA . GLY A 1 220 ? -47.183 -1.629 27.961 1.00 85.75 220 GLY A CA 1
ATOM 1698 C C . GLY A 1 220 ? -46.398 -2.349 29.068 1.00 85.75 220 GLY A C 1
ATOM 1699 O O . GLY A 1 220 ? -46.977 -2.722 30.085 1.00 85.75 220 GLY A O 1
ATOM 1700 N N . LEU A 1 221 ? -45.093 -2.578 28.876 1.00 83.75 221 LEU A N 1
ATOM 1701 C CA . LEU A 1 221 ? -44.251 -3.253 29.873 1.00 83.75 221 LEU A CA 1
ATOM 1702 C C . LEU A 1 221 ? -44.030 -2.367 31.111 1.00 83.75 221 LEU A C 1
ATOM 1704 O O . LEU A 1 221 ? -43.882 -1.148 31.005 1.00 83.75 221 LEU A O 1
ATOM 1708 N N . SER A 1 222 ? -43.958 -2.986 32.294 1.00 83.00 222 SER A N 1
ATOM 1709 C CA . SER A 1 222 ? -43.673 -2.272 33.543 1.00 83.00 222 SER A CA 1
ATOM 1710 C C . SER A 1 222 ? -42.223 -1.768 33.585 1.00 83.00 222 SER A C 1
ATOM 1712 O O . SER A 1 222 ? -41.323 -2.328 32.953 1.00 83.00 222 SER A O 1
ATOM 1714 N N . LYS A 1 223 ? -41.974 -0.706 34.362 1.00 82.12 223 LYS A N 1
ATOM 1715 C CA . LYS A 1 223 ? -40.633 -0.109 34.513 1.00 82.12 223 LYS A CA 1
ATOM 1716 C C . LYS A 1 223 ? -39.601 -1.112 35.040 1.00 82.12 223 LYS A C 1
ATOM 1718 O O . LYS A 1 223 ? -38.459 -1.101 34.581 1.00 82.12 223 LYS A O 1
ATOM 1723 N N . ASP A 1 224 ? -40.024 -2.006 35.928 1.00 81.94 224 ASP A N 1
ATOM 1724 C CA . ASP A 1 224 ? -39.160 -3.025 36.526 1.00 81.94 224 ASP A CA 1
ATOM 1725 C C . ASP A 1 224 ? -38.739 -4.068 35.486 1.00 81.94 224 ASP A C 1
ATOM 1727 O O . ASP A 1 224 ? -37.560 -4.415 35.394 1.00 81.94 224 ASP A O 1
ATOM 1731 N N . THR A 1 225 ? -39.662 -4.488 34.612 1.00 81.38 225 THR A N 1
ATOM 1732 C CA . THR A 1 225 ? -39.358 -5.400 33.500 1.00 81.38 225 THR A CA 1
ATOM 1733 C C . THR A 1 225 ? -38.416 -4.755 32.479 1.00 81.38 225 THR A C 1
ATOM 1735 O O . THR A 1 225 ? -37.494 -5.409 31.998 1.00 81.38 225 THR A O 1
ATOM 1738 N N . ILE A 1 226 ? -38.576 -3.462 32.179 1.00 81.62 226 ILE A N 1
ATOM 1739 C CA . ILE A 1 226 ? -37.674 -2.728 31.270 1.00 81.62 226 ILE A CA 1
ATOM 1740 C C . ILE A 1 226 ? -36.258 -2.649 31.845 1.00 81.62 226 ILE A C 1
ATOM 1742 O O . ILE A 1 226 ? -35.280 -2.852 31.121 1.00 81.62 226 ILE A O 1
ATOM 1746 N N . SER A 1 227 ? -36.144 -2.355 33.142 1.00 80.94 227 SER A N 1
ATOM 1747 C CA . SER A 1 227 ? -34.857 -2.291 33.838 1.00 80.94 227 SER A CA 1
ATOM 1748 C C . SER A 1 227 ? -34.167 -3.658 33.840 1.00 80.94 227 SER A C 1
ATOM 1750 O O . SER A 1 227 ? -32.992 -3.757 33.477 1.00 80.94 227 SER A O 1
ATOM 1752 N N . ALA A 1 228 ? -34.920 -4.729 34.118 1.00 82.00 228 ALA A N 1
ATOM 1753 C CA . ALA A 1 228 ? -34.428 -6.102 34.055 1.00 82.00 228 ALA A CA 1
ATOM 1754 C C . ALA A 1 228 ? -33.911 -6.466 32.649 1.00 82.00 228 ALA A C 1
ATOM 1756 O O . ALA A 1 228 ? -32.770 -6.911 32.521 1.00 82.00 228 ALA A O 1
ATOM 1757 N N . ILE A 1 229 ? -34.685 -6.186 31.592 1.00 81.94 229 ILE A N 1
ATOM 1758 C CA . ILE A 1 229 ? -34.296 -6.441 30.191 1.00 81.94 229 ILE A CA 1
ATOM 1759 C C . ILE A 1 229 ? -33.019 -5.675 29.820 1.00 81.94 229 ILE A C 1
ATOM 1761 O O . ILE A 1 229 ? -32.084 -6.255 29.267 1.00 81.94 229 ILE A O 1
ATOM 1765 N N . LYS A 1 230 ? -32.937 -4.382 30.157 1.00 81.88 230 LYS A N 1
ATOM 1766 C CA . LYS A 1 230 ? -31.736 -3.569 29.902 1.00 81.88 230 LYS A CA 1
ATOM 1767 C C . LYS A 1 230 ? -30.516 -4.113 30.648 1.00 81.88 230 LYS A C 1
ATOM 1769 O O . LYS A 1 230 ? -29.429 -4.136 30.078 1.00 81.88 230 LYS A O 1
ATOM 1774 N N . SER A 1 231 ? -30.696 -4.570 31.885 1.00 82.38 231 SER A N 1
ATOM 1775 C CA . SER A 1 231 ? -29.604 -5.119 32.692 1.00 82.38 231 SER A CA 1
ATOM 1776 C C . SER A 1 231 ? -29.100 -6.475 32.184 1.00 82.38 231 SER A C 1
ATOM 1778 O O . SER A 1 231 ? -27.892 -6.696 32.173 1.00 82.38 231 SER A O 1
ATOM 1780 N N . GLN A 1 232 ? -29.996 -7.353 31.714 1.00 80.81 232 GLN A N 1
ATOM 1781 C CA . GLN A 1 232 ? -29.640 -8.693 31.235 1.00 80.81 232 GLN A CA 1
ATOM 1782 C C . GLN A 1 232 ? -29.063 -8.684 29.816 1.00 80.81 232 GLN A C 1
ATOM 1784 O O . GLN A 1 232 ? -28.105 -9.400 29.552 1.00 80.81 232 GLN A O 1
ATOM 1789 N N . ILE A 1 233 ? -29.628 -7.882 28.908 1.00 74.44 233 ILE A N 1
ATOM 1790 C CA . ILE A 1 233 ? -29.223 -7.871 27.492 1.00 74.44 233 ILE A CA 1
ATOM 1791 C C . ILE A 1 233 ? -28.021 -6.953 27.260 1.00 74.44 233 ILE A C 1
ATOM 1793 O O . ILE A 1 233 ? -27.122 -7.295 26.500 1.00 74.44 233 ILE A O 1
ATOM 1797 N N . LEU A 1 234 ? -28.001 -5.775 27.890 1.00 73.12 234 LEU A N 1
ATOM 1798 C CA . LEU A 1 234 ? -26.974 -4.759 27.629 1.00 73.12 234 LEU A CA 1
ATOM 1799 C C . LEU A 1 234 ? -25.877 -4.728 28.700 1.00 73.12 234 LEU A C 1
ATOM 1801 O O . LEU A 1 234 ? -24.998 -3.874 28.630 1.00 73.12 234 LEU A O 1
ATOM 1805 N N . GLY A 1 235 ? -25.948 -5.589 29.723 1.00 70.81 235 GLY A N 1
ATOM 1806 C CA . GLY A 1 235 ? -24.968 -5.647 30.816 1.00 70.81 235 GLY A CA 1
ATOM 1807 C C . GLY A 1 235 ? -24.864 -4.364 31.653 1.00 70.81 235 GLY A C 1
ATOM 1808 O O . GLY A 1 235 ? -23.993 -4.248 32.514 1.00 70.81 235 GLY A O 1
ATOM 1809 N N . VAL A 1 236 ? -25.740 -3.379 31.424 1.00 63.28 236 VAL A N 1
ATOM 1810 C CA . VAL A 1 236 ? -25.729 -2.106 32.145 1.00 63.28 236 VAL A CA 1
ATOM 1811 C C . VAL A 1 236 ? -26.449 -2.327 33.468 1.00 63.28 236 VAL A C 1
ATOM 1813 O O . VAL A 1 236 ? -27.676 -2.244 33.535 1.00 63.28 236 VAL A O 1
ATOM 1816 N N . ARG A 1 237 ? -25.699 -2.642 34.528 1.00 51.75 237 ARG A N 1
ATOM 1817 C CA . ARG A 1 237 ? -26.248 -2.667 35.889 1.00 51.75 237 ARG A CA 1
ATOM 1818 C C . ARG A 1 237 ? -26.814 -1.273 36.175 1.00 51.75 237 ARG A C 1
ATOM 1820 O O . ARG A 1 237 ? -26.096 -0.285 36.027 1.00 51.75 237 ARG A O 1
ATOM 1827 N N . ALA A 1 238 ? -28.102 -1.187 36.504 1.00 44.25 238 ALA A N 1
ATOM 1828 C CA . ALA A 1 238 ? -28.698 0.071 36.931 1.00 44.25 238 ALA A CA 1
ATOM 1829 C C . ALA A 1 238 ? -27.887 0.582 38.130 1.00 44.25 238 ALA A C 1
ATOM 1831 O O . ALA A 1 238 ? -27.751 -0.131 39.123 1.00 44.25 238 ALA A O 1
ATOM 1832 N N . ALA A 1 239 ? -27.277 1.761 37.994 1.00 39.09 239 ALA A N 1
ATOM 1833 C CA . ALA A 1 239 ? -26.695 2.444 39.136 1.00 39.09 239 ALA A CA 1
ATOM 1834 C C . ALA A 1 239 ? -27.848 2.747 40.100 1.00 39.09 239 ALA A C 1
ATOM 1836 O O . ALA A 1 239 ? -28.837 3.356 39.684 1.00 39.09 239 ALA A O 1
ATOM 1837 N N . ALA A 1 240 ? -27.739 2.210 41.315 1.00 31.28 240 ALA A N 1
ATOM 1838 C CA . ALA A 1 240 ? -28.625 2.517 42.429 1.00 31.28 240 ALA A CA 1
ATOM 1839 C C . ALA A 1 240 ? -28.482 3.988 42.837 1.00 31.28 240 ALA A C 1
ATOM 1841 O O . ALA A 1 240 ? -27.350 4.516 42.715 1.00 31.28 240 ALA A O 1
#

Secondary structure (DSSP, 8-state):
---SSSHHHHHHHHTTS--PPP-PPPPPPPPTT-HHHHHHHHHS----------SPPPTTTTS-GGGHHHHHHHHHHHHHT-S-HHHHHHHHHHHHHHTTPPPPPHHHHHHHHHHHHHHHHHHHHHHHHHHHHHHHHHHS-TTHHHHHHHHHHHHHHHHHHHHHHHTTPPPPHHHHHHHHHHHHHHHHHHHHHHHHHHHHHHHHHHHHHHHHHHHHHHTT--HHHHHHHHHHHH--PPP-

pLDDT: mean 72.05, std 17.67, range [31.28, 95.81]

Radius of gyration: 37.45 Å; chains: 1; bounding box: 107×80×83 Å

Sequence (240 aa):
MASRSRATRSKQKAERRGKSAPKRKPVAAPAAGDDAERKTIKAAAGERPRRKGRGRLSSIDILPEDAEPAVQRAFAALKDRKHPQAQILRVLNMELEALGAKPISKSAFNRKALWLASYGRQLEQAREIASVWAERLDETPDGDVGLLLGETLKTLIFDVLTETTLSAQSPSMVMLGVASEALRNLEKARELSVTTRVKIERDFIKDAKKAVDRVAKEKGLSKDTISAIKSQILGVRAAA